Protein AF-A0A9Q0MIR7-F1 (afdb_monomer)

pLDDT: mean 93.83, std 7.97, range [43.91, 98.88]

Radius of gyration: 24.2 Å; Cα contacts (8 Å, |Δi|>4): 635; chains: 1; bounding box: 62×46×68 Å

Sequence (340 aa):
GTVIGLEFTYNNTNEFTVKTKKEVILSAGTIGTPQLLMLSGIGPGKQLKKLEIPLIKDLPVGRNLQDHVAVPLFFLLNKSTARTPLKLDIMDDIFNYAMHRTGVLGATGAGDMVAMINTTNSEYPDILLLHHVFRRDAIDIQFYLTVMGYNEMIGRVILDSNRDAHIGIVNVLLLNPKSEGKIKLRSADPNDKPKIYPNYLNHTDDIETLVRGIKYQVDYVNTETFKTSEAVLLRLPLLDCKDLEYQSDEYWKCYASYMSTSMYNPTSTAKMGPKSDKSSVVDPRLKVKGIKGLRVIDASVMPKVVSANINAAVVMIAEKGADFIKEDWKTAENEKKDEL

Mean predicted aligned error: 4.93 Å

Foldseek 3Di:
DAAFFDWDDDPNPDIDTDGDPFFDEAAVAQFLRLLVCLLQQHEQVVQCVVQVRHHPYYAPFFWQWAFKKWFKWKKFFQLVNFDDDDPVNVVVQVCCCVPPVDHPVVDPLKQPDKDFDDLDPDPGGQKIKIKGKAGQPRPCLLVVCVVQPPDPQQSVLQNVSSNRGMMMMIITIGQADPDMWGWHDPHSDSPDRIDTGRCPCVDVVSLVSSLSSVVVVVVVCVDPVNVVRVIDTDDGCPPVLPPPDPSDSSSSSSSCVNRITGPPQIAASQAEDDPPDRNHQAYPLQAGPPYHRYGYQARNHHNGGGRDRCPVVSVVSVVSNVVSSCVVVVVVVVVVVVVD

Solvent-accessible surface area (backbone atoms only — not comparable to full-atom values): 18328 Å² total; per-residue (Å²): 91,68,57,55,55,52,74,50,68,49,93,89,73,46,79,44,79,48,75,47,95,69,61,47,78,44,62,54,35,36,66,46,36,32,48,54,36,37,71,69,14,34,14,45,50,75,59,31,57,74,51,72,37,66,76,72,40,77,33,46,40,13,35,51,26,29,53,37,46,23,34,68,45,45,26,37,27,34,47,93,73,50,58,72,78,50,76,63,57,57,51,49,32,52,47,34,28,74,78,66,63,34,57,71,76,61,50,83,82,59,48,85,46,72,49,73,41,60,86,57,103,57,97,58,51,43,31,36,40,36,26,33,77,39,56,18,66,45,76,61,55,60,52,52,39,58,74,73,61,57,53,70,70,63,43,46,55,54,52,60,50,19,69,55,10,18,35,37,37,37,32,40,23,36,30,69,62,77,35,58,12,32,50,40,74,68,58,74,52,88,84,52,72,61,45,77,42,60,48,79,63,70,32,67,69,43,48,55,51,45,43,47,45,48,51,52,51,54,54,57,47,67,34,69,72,32,50,78,34,52,41,41,79,57,83,73,91,50,74,93,41,62,90,41,60,84,86,35,74,67,25,42,52,46,47,39,75,75,51,52,38,76,73,81,46,58,18,12,10,36,16,35,28,58,90,84,43,77,74,27,32,15,29,90,82,31,32,34,69,76,37,44,37,36,31,53,47,42,39,13,35,32,74,59,69,62,74,57,83,51,64,66,58,35,50,51,46,41,56,54,46,52,48,53,52,50,53,59,53,52,50,57,54,49,56,60,57,78,75,109

Structure (mmCIF, N/CA/C/O backbone):
data_AF-A0A9Q0MIR7-F1
#
_entry.id   AF-A0A9Q0MIR7-F1
#
loop_
_atom_site.group_PDB
_atom_site.id
_atom_site.type_symbol
_atom_site.label_atom_id
_atom_site.label_alt_id
_atom_site.label_comp_id
_atom_site.label_asym_id
_atom_site.label_entity_id
_atom_site.label_seq_id
_atom_site.pdbx_PDB_ins_code
_atom_site.Cartn_x
_atom_site.Cartn_y
_atom_site.Cartn_z
_atom_site.occupancy
_atom_site.B_iso_or_equiv
_atom_site.auth_seq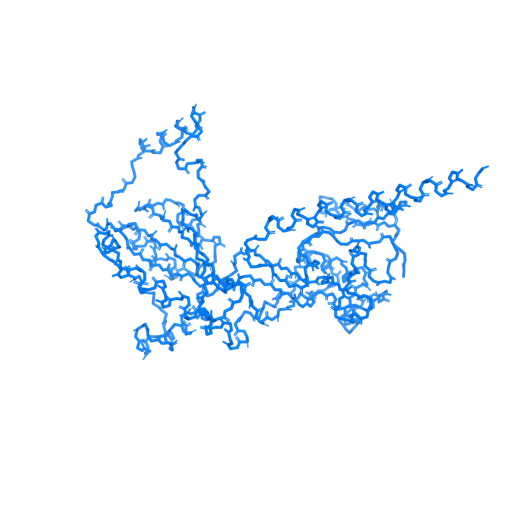_id
_atom_site.auth_comp_id
_atom_site.auth_asym_id
_atom_site.auth_atom_id
_atom_site.pdbx_PDB_model_num
ATOM 1 N N . GLY A 1 1 ? -19.544 -1.143 24.460 1.00 87.62 1 GLY A N 1
ATOM 2 C CA . GLY A 1 1 ? -18.492 -1.077 25.495 1.00 87.62 1 GLY A CA 1
ATOM 3 C C . GLY A 1 1 ? -17.973 0.343 25.628 1.00 87.62 1 GLY A C 1
ATOM 4 O O . GLY A 1 1 ? -18.309 1.176 24.788 1.00 87.62 1 GLY A O 1
ATOM 5 N N . THR A 1 2 ? -17.162 0.609 26.649 1.00 95.38 2 THR A N 1
ATOM 6 C CA . THR A 1 2 ? -16.434 1.876 26.847 1.00 95.38 2 THR A CA 1
ATOM 7 C C . THR A 1 2 ? -14.961 1.541 27.037 1.00 95.38 2 THR A C 1
ATOM 9 O O . THR A 1 2 ? -14.657 0.618 27.789 1.00 95.38 2 THR A O 1
ATOM 12 N N . VAL A 1 3 ? -14.063 2.254 26.360 1.00 96.12 3 VAL A N 1
ATOM 13 C CA . VAL A 1 3 ? -12.621 2.081 26.565 1.00 96.12 3 VAL A CA 1
ATOM 14 C C . VAL A 1 3 ? -12.193 2.751 27.865 1.00 96.12 3 VAL A C 1
ATOM 16 O O . VAL A 1 3 ? -12.570 3.887 28.136 1.00 96.12 3 VAL A O 1
ATOM 19 N N . ILE A 1 4 ? -11.403 2.030 28.661 1.00 95.81 4 ILE A N 1
ATOM 20 C CA . ILE A 1 4 ? -10.892 2.491 29.961 1.00 95.81 4 ILE A CA 1
ATOM 21 C C . ILE A 1 4 ? -9.384 2.755 29.954 1.00 95.81 4 ILE A C 1
ATOM 23 O O . ILE A 1 4 ? -8.869 3.369 30.887 1.00 95.81 4 ILE A O 1
ATOM 27 N N . GLY A 1 5 ? -8.668 2.309 28.921 1.00 95.69 5 GLY A N 1
ATOM 28 C CA . GLY A 1 5 ? -7.216 2.382 28.853 1.00 95.69 5 GLY A CA 1
ATOM 29 C C . GLY A 1 5 ? -6.629 1.519 27.742 1.00 95.69 5 GLY A C 1
ATOM 30 O O . GLY A 1 5 ? -7.361 1.042 26.875 1.00 95.69 5 GLY A O 1
ATOM 31 N N . LEU A 1 6 ? -5.314 1.333 27.798 1.00 95.50 6 LEU A N 1
ATOM 32 C CA . LEU A 1 6 ? -4.544 0.436 26.941 1.00 95.50 6 LEU A CA 1
ATOM 33 C C . LEU A 1 6 ? -3.530 -0.352 27.775 1.00 95.50 6 LEU A C 1
ATOM 35 O O . LEU A 1 6 ? -3.093 0.111 28.833 1.00 95.50 6 LEU A O 1
ATOM 39 N N . GLU A 1 7 ? -3.150 -1.515 27.265 1.00 95.44 7 GLU A N 1
ATOM 40 C CA . GLU A 1 7 ? -2.091 -2.365 27.804 1.00 95.44 7 GLU A CA 1
ATOM 41 C C . GLU A 1 7 ? -0.956 -2.449 26.783 1.00 95.44 7 GLU A C 1
ATOM 43 O O . GLU A 1 7 ? -1.209 -2.512 25.577 1.00 95.44 7 GLU A O 1
ATOM 48 N N . PHE A 1 8 ? 0.292 -2.401 27.245 1.00 94.69 8 PHE A N 1
ATOM 49 C CA . PHE A 1 8 ? 1.460 -2.544 26.379 1.00 94.69 8 PHE A CA 1
ATOM 50 C C . PHE A 1 8 ? 2.642 -3.170 27.114 1.00 94.69 8 PHE A C 1
ATOM 52 O O . PHE A 1 8 ? 2.764 -3.062 28.334 1.00 94.69 8 PHE A O 1
ATOM 59 N N . THR A 1 9 ? 3.544 -3.773 26.345 1.00 93.75 9 THR A N 1
ATOM 60 C CA . THR A 1 9 ? 4.807 -4.315 26.845 1.00 93.75 9 THR A CA 1
ATOM 61 C C . THR A 1 9 ? 5.958 -3.394 26.450 1.00 93.75 9 THR A C 1
ATOM 63 O O . THR A 1 9 ? 6.109 -3.038 25.282 1.00 93.75 9 THR A O 1
ATOM 66 N N . TYR A 1 10 ? 6.798 -3.020 27.410 1.00 92.00 10 TYR A N 1
ATOM 67 C CA . TYR A 1 10 ? 8.034 -2.271 27.189 1.00 92.00 10 TYR A CA 1
ATOM 68 C C . TYR A 1 10 ? 9.245 -3.194 27.356 1.00 92.00 10 TYR A C 1
ATOM 70 O O . TYR A 1 10 ? 9.307 -3.991 28.299 1.00 92.00 10 TYR A O 1
ATOM 78 N N . ASN A 1 11 ? 10.219 -3.088 26.447 1.00 88.81 11 ASN A N 1
ATOM 79 C CA . ASN A 1 11 ? 11.418 -3.937 26.408 1.00 88.81 11 ASN A CA 1
ATOM 80 C C . ASN A 1 11 ? 11.115 -5.448 26.461 1.00 88.81 11 ASN A C 1
ATOM 82 O O . ASN A 1 11 ? 11.864 -6.208 27.073 1.00 88.81 11 ASN A O 1
ATOM 86 N N . ASN A 1 12 ? 9.999 -5.880 25.860 1.00 83.94 12 ASN A N 1
ATOM 87 C CA . ASN A 1 12 ? 9.549 -7.280 25.794 1.00 83.94 12 ASN A CA 1
ATOM 88 C C . ASN A 1 12 ? 9.404 -7.994 27.153 1.00 83.94 12 ASN A C 1
ATOM 90 O O . ASN A 1 12 ? 9.379 -9.219 27.198 1.00 83.94 12 ASN A O 1
ATOM 94 N N . THR A 1 13 ? 9.351 -7.249 28.260 1.00 86.75 13 THR A N 1
ATOM 95 C CA . THR A 1 13 ? 9.417 -7.825 29.615 1.00 86.75 13 THR A CA 1
ATOM 96 C C . THR A 1 13 ? 8.501 -7.141 30.615 1.00 86.75 13 THR A C 1
ATOM 98 O O . THR A 1 13 ? 8.001 -7.799 31.519 1.00 86.75 13 THR A O 1
ATOM 101 N N . ASN A 1 14 ? 8.261 -5.837 30.470 1.00 91.00 14 ASN A N 1
ATOM 102 C CA . ASN A 1 14 ? 7.494 -5.073 31.446 1.00 91.00 14 ASN A CA 1
ATOM 103 C C . ASN A 1 14 ? 6.108 -4.761 30.893 1.00 91.00 14 ASN A C 1
ATOM 105 O O . ASN A 1 14 ? 5.992 -4.025 29.913 1.00 91.00 14 ASN A O 1
ATOM 109 N N . GLU A 1 15 ? 5.073 -5.306 31.520 1.00 93.69 15 GLU A N 1
ATOM 110 C CA . GLU A 1 15 ? 3.680 -5.031 31.174 1.00 93.69 15 GLU A CA 1
ATOM 111 C C . GLU A 1 15 ? 3.175 -3.786 31.907 1.00 93.69 15 GLU A C 1
ATOM 113 O O . GLU A 1 15 ? 3.374 -3.618 33.111 1.00 93.69 15 GL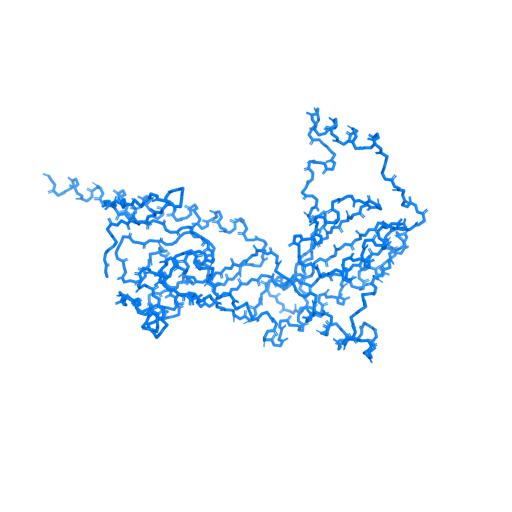U A O 1
ATOM 118 N N . PHE A 1 16 ? 2.507 -2.905 31.168 1.00 95.88 16 PHE A N 1
ATOM 119 C CA . PHE A 1 16 ? 1.947 -1.664 31.681 1.00 95.88 16 PHE A CA 1
ATOM 120 C C . PHE A 1 16 ? 0.480 -1.542 31.297 1.00 95.88 16 PHE A C 1
ATOM 122 O O . PHE A 1 16 ? 0.106 -1.775 30.149 1.00 95.88 16 PHE A O 1
ATOM 129 N N . THR A 1 17 ? -0.328 -1.053 32.236 1.00 96.12 17 THR A N 1
ATOM 130 C CA . THR A 1 17 ? -1.709 -0.633 31.983 1.00 96.12 17 THR A CA 1
ATOM 131 C C . THR A 1 17 ? -1.826 0.871 32.190 1.00 96.12 17 THR A C 1
ATOM 133 O O . THR A 1 17 ? -1.561 1.385 33.278 1.00 96.12 17 THR A O 1
ATOM 136 N N . VAL A 1 18 ? -2.277 1.591 31.164 1.00 96.12 18 VAL A N 1
ATOM 137 C CA . VAL A 1 18 ? -2.498 3.042 31.219 1.00 96.12 18 VAL A CA 1
ATOM 138 C C . VAL A 1 18 ? -3.981 3.327 31.069 1.00 96.12 18 VAL A C 1
ATOM 140 O O . VAL A 1 18 ? -4.586 2.998 30.052 1.00 96.12 18 VAL A O 1
ATOM 143 N N . LYS A 1 19 ? -4.578 3.966 32.079 1.00 96.81 19 LYS A N 1
ATOM 144 C CA . LYS A 1 19 ? -5.993 4.360 32.055 1.00 96.81 19 LYS A CA 1
ATOM 145 C C . LYS A 1 19 ? -6.190 5.675 31.303 1.00 96.81 19 LYS A C 1
ATOM 147 O O . LYS A 1 19 ? -5.368 6.582 31.413 1.00 96.81 19 LYS A O 1
ATOM 152 N N . THR A 1 20 ? -7.317 5.813 30.608 1.00 95.00 20 THR A N 1
ATOM 153 C CA . THR A 1 20 ? -7.738 7.076 29.980 1.00 95.00 20 THR A CA 1
ATOM 154 C C . THR A 1 20 ? -8.927 7.690 30.717 1.00 95.00 20 THR A C 1
ATOM 156 O O . THR A 1 20 ? -9.798 6.984 31.221 1.00 95.00 20 THR A O 1
ATOM 159 N N . LYS A 1 21 ? -8.970 9.025 30.777 1.00 92.56 21 LYS A N 1
ATOM 160 C CA . LYS A 1 21 ? -10.129 9.783 31.287 1.00 92.56 21 LYS A CA 1
ATOM 161 C C . LYS A 1 21 ? -11.098 10.207 30.181 1.00 92.56 21 LYS A C 1
ATOM 163 O O . LYS A 1 21 ? -12.230 10.570 30.486 1.00 92.56 21 LYS A O 1
ATOM 168 N N . LYS A 1 22 ? -10.633 10.239 28.929 1.00 93.75 22 LYS A N 1
ATOM 169 C CA . LYS A 1 22 ? -11.350 10.826 27.791 1.00 93.75 22 LYS A CA 1
ATOM 170 C C . LYS A 1 22 ? -11.542 9.784 26.692 1.00 93.75 22 LYS A C 1
ATOM 172 O O . LYS A 1 22 ? -12.548 9.080 26.682 1.00 93.75 22 LYS A O 1
ATOM 177 N N . GLU A 1 23 ? -10.576 9.656 25.791 1.00 96.06 23 GLU A N 1
ATOM 178 C CA . GLU A 1 23 ? -10.600 8.663 24.716 1.00 96.06 23 GLU A CA 1
ATOM 179 C C . GLU A 1 23 ? -9.215 8.047 24.485 1.00 96.06 23 GLU A C 1
ATOM 181 O O . GLU A 1 23 ? -8.208 8.549 24.991 1.00 96.06 23 GLU A O 1
ATOM 186 N N . VAL A 1 24 ? -9.185 6.937 23.750 1.00 97.94 24 VAL A N 1
ATOM 187 C CA . VAL A 1 24 ? -7.990 6.335 23.151 1.00 97.94 24 VAL A CA 1
ATOM 188 C C . VAL A 1 24 ? -8.049 6.559 21.644 1.00 97.94 24 VAL A C 1
ATOM 190 O O . VAL A 1 24 ? -9.089 6.341 21.015 1.00 97.94 24 VAL A O 1
ATOM 193 N N . ILE A 1 25 ? -6.918 6.973 21.076 1.00 98.19 25 ILE A N 1
ATOM 194 C CA . ILE A 1 25 ? -6.737 7.148 19.638 1.00 98.19 25 ILE A CA 1
ATOM 195 C C . ILE A 1 25 ? -5.848 6.020 19.127 1.00 98.19 25 ILE A C 1
ATOM 197 O O . ILE A 1 25 ? -4.730 5.842 19.606 1.00 98.19 25 ILE A O 1
ATOM 201 N N . LEU A 1 26 ? -6.356 5.257 18.167 1.00 98.12 26 LEU A N 1
ATOM 202 C CA . LEU A 1 26 ? -5.631 4.178 17.521 1.00 98.12 26 LEU A CA 1
ATOM 203 C C . LEU A 1 26 ? -5.102 4.652 16.163 1.00 98.12 26 LEU A C 1
ATOM 205 O O . LEU A 1 26 ? -5.883 4.970 15.268 1.00 98.12 26 LEU A O 1
ATOM 209 N N . SER A 1 27 ? -3.778 4.683 16.035 1.00 98.56 27 SER A N 1
ATOM 210 C CA . SER A 1 27 ? -3.054 5.121 14.832 1.00 98.56 27 SER A CA 1
ATOM 211 C C . SER A 1 27 ? -1.935 4.133 14.484 1.00 98.56 27 SER A C 1
ATOM 213 O O . SER A 1 27 ? -0.812 4.521 14.179 1.00 98.56 27 SER A O 1
ATOM 215 N N . ALA A 1 28 ? -2.219 2.832 14.589 1.00 98.19 28 ALA A N 1
ATOM 216 C CA . ALA A 1 28 ? -1.252 1.755 14.358 1.00 98.19 28 ALA A CA 1
ATOM 217 C C . ALA A 1 28 ? -1.163 1.338 12.874 1.00 98.19 28 ALA A C 1
ATOM 219 O O . ALA A 1 28 ? -0.567 0.311 12.534 1.00 98.19 28 ALA A O 1
ATOM 220 N N . GLY A 1 29 ? -1.771 2.127 11.984 1.00 98.31 29 GLY A N 1
ATOM 221 C CA . GLY A 1 29 ? -1.755 1.926 10.543 1.00 98.31 29 GLY A CA 1
ATOM 222 C C . GLY A 1 29 ? -2.637 0.764 10.093 1.00 98.31 29 GLY A C 1
ATOM 223 O O . GLY A 1 29 ? -3.171 -0.009 10.886 1.00 98.31 29 GLY A O 1
ATOM 224 N N . THR A 1 30 ? -2.755 0.600 8.778 1.00 98.50 30 THR A N 1
ATOM 225 C CA . THR A 1 30 ? -3.668 -0.365 8.144 1.00 98.50 30 THR A CA 1
ATOM 226 C C . THR A 1 30 ? -3.484 -1.815 8.593 1.00 98.50 30 THR A C 1
ATOM 228 O O . THR A 1 30 ? -4.431 -2.598 8.539 1.00 98.50 30 THR A O 1
ATOM 231 N N . ILE A 1 31 ? -2.295 -2.192 9.061 1.00 98.38 31 ILE A N 1
ATOM 232 C CA . ILE A 1 31 ? -2.012 -3.555 9.526 1.00 98.38 31 ILE A CA 1
ATOM 233 C C . ILE A 1 31 ? -2.191 -3.669 11.045 1.00 98.38 31 ILE A C 1
ATOM 235 O O . ILE A 1 31 ? -2.898 -4.567 11.505 1.00 98.38 31 ILE A O 1
ATOM 239 N N . GLY A 1 32 ? -1.591 -2.761 11.823 1.00 98.50 32 GLY A N 1
ATOM 240 C CA . GLY A 1 32 ? -1.598 -2.833 13.287 1.00 98.50 32 GLY A CA 1
ATOM 241 C C . GLY A 1 32 ? -2.957 -2.496 13.899 1.00 98.50 32 GLY A C 1
ATOM 242 O O . GLY A 1 32 ? -3.409 -3.172 14.821 1.00 98.50 32 GLY A O 1
ATOM 243 N N . THR A 1 33 ? -3.667 -1.513 13.347 1.00 98.75 33 THR A N 1
ATOM 244 C CA . THR A 1 33 ? -4.988 -1.095 13.836 1.00 98.75 33 THR A CA 1
ATOM 245 C C . THR A 1 33 ? -6.014 -2.228 13.863 1.00 98.75 33 THR A C 1
ATOM 247 O O . THR A 1 33 ? -6.582 -2.485 14.929 1.00 98.75 33 THR A O 1
ATOM 250 N N . PRO A 1 34 ? -6.272 -2.965 12.763 1.00 98.69 34 PRO A N 1
ATOM 251 C CA . PRO A 1 34 ? -7.226 -4.064 12.817 1.00 98.69 34 PRO A CA 1
ATOM 252 C C . PRO A 1 34 ? -6.756 -5.209 13.721 1.00 98.69 34 PRO A C 1
ATOM 254 O O . PRO A 1 34 ? -7.599 -5.865 14.330 1.00 98.69 34 PRO A O 1
ATOM 257 N N . GLN A 1 35 ? -5.445 -5.451 13.847 1.00 98.69 35 GLN A N 1
ATOM 258 C CA . GLN A 1 35 ? -4.916 -6.440 14.791 1.00 98.69 35 GLN A CA 1
ATOM 259 C C . GLN A 1 35 ? -5.269 -6.063 16.234 1.00 98.69 35 GLN A C 1
ATOM 261 O O . GLN A 1 35 ? -5.874 -6.871 16.937 1.00 98.69 35 GLN A O 1
ATOM 266 N N . LEU A 1 36 ? -4.965 -4.831 16.647 1.00 98.50 36 LEU A N 1
ATOM 267 C CA . LEU A 1 36 ? -5.228 -4.344 18.003 1.00 98.50 36 LEU A CA 1
ATOM 268 C C . LEU A 1 36 ? -6.726 -4.317 18.329 1.00 98.50 36 LEU A C 1
ATOM 270 O O . LEU A 1 36 ? -7.124 -4.768 19.403 1.00 98.50 36 LEU A O 1
ATOM 274 N N . LEU A 1 37 ? -7.574 -3.874 17.394 1.00 98.75 37 LEU A N 1
ATOM 275 C CA . LEU A 1 37 ? -9.031 -3.933 17.563 1.00 98.75 37 LEU A CA 1
ATOM 276 C C . LEU A 1 37 ? -9.517 -5.373 17.769 1.00 98.75 37 LEU A C 1
ATOM 278 O O . LEU A 1 37 ? -10.265 -5.636 18.712 1.00 98.75 37 LEU A O 1
ATOM 282 N N . MET A 1 38 ? -9.068 -6.311 16.927 1.00 98.75 38 MET A N 1
ATOM 283 C CA . MET A 1 38 ? -9.478 -7.713 17.022 1.00 98.75 38 MET A CA 1
ATOM 284 C C . MET A 1 38 ? -9.010 -8.364 18.329 1.00 98.75 38 MET A C 1
ATOM 286 O O . MET A 1 38 ? -9.810 -9.050 18.961 1.00 98.75 38 MET A O 1
ATOM 290 N N . LEU A 1 39 ? -7.765 -8.126 18.760 1.00 98.56 39 LEU A N 1
ATOM 291 C CA . LEU A 1 39 ? -7.245 -8.603 20.052 1.00 98.56 39 LEU A CA 1
ATOM 292 C C . LEU A 1 39 ? -8.019 -8.007 21.236 1.00 98.56 39 LEU A C 1
ATOM 294 O O . LEU A 1 39 ? -8.250 -8.686 22.228 1.00 98.56 39 LEU A O 1
ATOM 298 N N . SER A 1 40 ? -8.521 -6.779 21.084 1.00 98.38 40 SER A N 1
ATOM 299 C CA . SER A 1 40 ? -9.391 -6.110 22.061 1.00 98.38 40 SER A CA 1
ATOM 300 C C . SER A 1 40 ? -10.855 -6.582 22.011 1.00 98.38 40 SER A C 1
ATOM 302 O O . SER A 1 40 ? -11.732 -5.929 22.574 1.00 98.38 40 SER A O 1
ATOM 304 N N . GLY A 1 41 ? -11.173 -7.664 21.291 1.00 98.44 41 GLY A N 1
ATOM 305 C CA . GLY A 1 41 ? -12.540 -8.185 21.192 1.00 98.44 41 GLY A CA 1
ATOM 306 C C . GLY A 1 41 ? -13.463 -7.417 20.233 1.00 98.44 41 GLY A C 1
ATOM 307 O O . GLY A 1 41 ? -14.685 -7.605 20.268 1.00 98.44 41 GLY A O 1
ATOM 308 N N . ILE A 1 42 ? -12.917 -6.539 19.385 1.00 98.75 42 ILE A N 1
ATOM 309 C CA . ILE A 1 42 ? -13.657 -5.712 18.421 1.00 98.75 42 ILE A CA 1
ATOM 310 C C . ILE A 1 42 ? -13.305 -6.164 16.999 1.00 98.75 42 ILE A C 1
ATOM 312 O O . ILE A 1 42 ? -12.257 -5.827 16.454 1.00 98.75 42 ILE A O 1
ATOM 316 N N . GLY A 1 43 ? -14.190 -6.924 16.360 1.00 98.56 43 GLY A N 1
ATOM 317 C CA . GLY A 1 43 ? -13.926 -7.467 15.029 1.00 98.56 43 GLY A CA 1
ATOM 318 C C . GLY A 1 43 ? -14.821 -8.649 14.667 1.00 98.56 43 GLY A C 1
ATOM 319 O O . GLY A 1 43 ? -15.830 -8.862 15.336 1.00 98.56 43 GLY A O 1
ATOM 320 N N . PRO A 1 44 ? -14.479 -9.426 13.620 1.00 98.56 44 PRO A N 1
ATOM 321 C CA . PRO A 1 44 ? -15.369 -10.460 13.099 1.00 98.56 44 PRO A CA 1
ATOM 322 C C . PRO A 1 44 ? -15.630 -11.574 14.123 1.00 98.56 44 PRO A C 1
ATOM 324 O O . PRO A 1 44 ? -14.747 -12.396 14.397 1.00 98.56 44 PRO A O 1
ATOM 327 N N . GLY A 1 45 ? -16.860 -11.671 14.635 1.00 98.19 45 GLY A N 1
ATOM 328 C CA . GLY A 1 45 ? -17.190 -12.533 15.779 1.00 98.19 45 GLY A CA 1
ATOM 329 C C . GLY A 1 45 ? -16.838 -14.013 15.593 1.00 98.19 45 GLY A C 1
ATOM 330 O O . GLY A 1 45 ? -16.318 -14.653 16.506 1.00 98.19 45 GLY A O 1
ATOM 331 N N . LYS A 1 46 ? -17.020 -14.558 14.380 1.00 98.06 46 LYS A N 1
ATOM 332 C CA . LYS A 1 46 ? -16.628 -15.946 14.051 1.00 98.06 46 LYS A CA 1
ATOM 333 C C . LYS A 1 46 ? -15.124 -16.193 14.200 1.00 98.06 46 LYS A C 1
ATOM 335 O O . LYS A 1 46 ? -14.723 -17.286 14.588 1.00 98.06 46 LYS A O 1
ATOM 340 N N . GLN A 1 47 ? -14.297 -15.210 13.848 1.00 98.00 47 GLN A N 1
ATOM 341 C CA . GLN A 1 47 ? -12.844 -15.322 13.954 1.00 98.00 47 GLN A CA 1
ATOM 342 C C . GLN A 1 47 ? -12.398 -15.201 15.409 1.00 98.00 47 GLN A C 1
ATOM 344 O O . GLN A 1 47 ? -11.601 -16.023 15.847 1.00 98.00 47 GLN A O 1
ATOM 349 N N . LEU A 1 48 ? -12.936 -14.223 16.145 1.00 98.62 48 LEU A N 1
ATOM 350 C CA . LEU A 1 48 ? -12.595 -14.009 17.555 1.00 98.62 48 LEU A CA 1
ATOM 351 C C . LEU A 1 48 ? -12.966 -15.226 18.407 1.00 98.62 48 LEU A C 1
ATOM 353 O O . LEU A 1 48 ? -12.121 -15.738 19.131 1.00 98.62 48 LEU A O 1
ATOM 357 N N . LYS A 1 49 ? -14.164 -15.790 18.197 1.00 98.38 49 LYS A N 1
ATOM 358 C CA . LYS A 1 49 ? -14.598 -17.029 18.858 1.00 98.38 49 LYS A CA 1
ATOM 359 C C . LYS A 1 49 ? -13.653 -18.207 18.598 1.00 98.38 49 LYS A C 1
ATOM 361 O O . LYS A 1 49 ? -13.416 -18.997 19.500 1.00 98.38 49 LYS A O 1
ATOM 366 N N . LYS A 1 50 ? -13.118 -18.340 17.377 1.00 98.25 50 LYS A N 1
ATOM 367 C CA . LYS A 1 50 ? -12.179 -19.422 17.024 1.00 98.25 50 LYS A CA 1
ATOM 368 C C . LYS A 1 50 ? -10.835 -19.300 17.753 1.00 98.25 50 LYS A C 1
ATOM 370 O O . LYS A 1 50 ? -10.165 -20.309 17.928 1.00 98.25 50 LYS A O 1
ATOM 375 N N . LEU A 1 51 ? -10.438 -18.085 18.116 1.00 98.31 51 LEU A N 1
ATOM 376 C CA . LEU A 1 51 ? -9.195 -17.791 18.831 1.00 98.31 51 LEU A CA 1
ATOM 377 C C . LEU A 1 51 ? -9.426 -17.571 20.331 1.00 98.31 51 LEU A C 1
ATOM 379 O O . LEU A 1 51 ? -8.528 -17.084 21.003 1.00 98.31 51 LEU A O 1
ATOM 383 N N . GLU A 1 52 ? -10.629 -17.881 20.826 1.00 98.31 52 GLU A N 1
ATOM 384 C CA . GLU A 1 52 ? -11.012 -17.737 22.237 1.00 98.31 52 GLU A CA 1
ATOM 385 C C . GLU A 1 52 ? -10.898 -16.299 22.777 1.00 98.31 52 GLU A C 1
ATOM 387 O O . GLU A 1 52 ? -10.812 -16.071 23.979 1.00 98.31 52 GLU A O 1
ATOM 392 N N . ILE A 1 53 ? -10.980 -15.304 21.887 1.00 98.50 53 ILE A N 1
ATOM 393 C CA . ILE A 1 53 ? -11.002 -13.887 22.255 1.00 98.50 53 ILE A CA 1
ATOM 394 C C . ILE A 1 53 ? -12.451 -13.486 22.582 1.00 98.50 53 ILE A C 1
ATOM 396 O O . ILE A 1 53 ? -13.333 -13.656 21.726 1.00 98.50 53 ILE A O 1
ATOM 400 N N . PRO A 1 54 ? -12.733 -12.924 23.775 1.00 98.06 54 PRO A N 1
ATOM 401 C CA . PRO A 1 54 ? -14.069 -12.459 24.135 1.00 98.06 54 PRO A CA 1
ATOM 402 C C . PRO A 1 54 ? -14.604 -11.412 23.151 1.00 98.06 54 PRO A C 1
ATOM 404 O O . PRO A 1 54 ? -13.966 -10.398 22.876 1.00 98.06 54 PRO A O 1
ATOM 407 N N . LEU A 1 55 ? -15.809 -11.637 22.625 1.00 98.38 55 LEU A N 1
ATOM 408 C CA . LEU A 1 55 ? -16.444 -10.711 21.690 1.00 98.38 55 LEU A CA 1
ATOM 409 C C . LEU A 1 55 ? -17.082 -9.535 22.443 1.00 98.38 55 LEU A C 1
ATOM 411 O O . LEU A 1 55 ? -18.102 -9.700 23.107 1.00 98.38 55 LEU A O 1
ATOM 415 N N . ILE A 1 56 ? -16.533 -8.333 22.271 1.00 98.25 56 ILE A N 1
ATOM 416 C CA . ILE A 1 56 ? -17.116 -7.077 22.770 1.00 98.25 56 ILE A CA 1
ATOM 417 C C . ILE A 1 56 ? -18.046 -6.467 21.721 1.00 98.25 56 ILE A C 1
ATOM 419 O O . ILE A 1 56 ? -19.136 -5.979 22.041 1.00 98.25 56 ILE A O 1
ATOM 423 N N . LYS A 1 57 ? -17.612 -6.452 20.457 1.00 98.25 57 LYS A N 1
ATOM 424 C CA . LYS A 1 57 ? -18.398 -5.895 19.356 1.00 98.25 57 LYS A CA 1
ATOM 425 C C . LYS A 1 57 ? -18.056 -6.579 18.037 1.00 98.25 57 LYS A C 1
ATOM 427 O O . LYS A 1 57 ? -16.911 -6.546 17.598 1.00 98.25 57 LYS A O 1
ATOM 432 N N . ASP A 1 58 ? -19.077 -7.133 17.388 1.00 98.44 58 ASP A N 1
ATOM 433 C CA . ASP A 1 58 ? -18.945 -7.680 16.038 1.00 98.44 58 ASP A CA 1
ATOM 434 C C . ASP A 1 58 ? -18.916 -6.538 15.013 1.00 98.44 58 ASP A C 1
ATOM 436 O O . ASP A 1 58 ? -19.897 -5.800 14.867 1.00 98.44 58 ASP A O 1
ATOM 440 N N . LEU A 1 59 ? -17.769 -6.363 14.358 1.00 98.44 59 LEU A N 1
ATOM 441 C CA . LEU A 1 59 ? -17.520 -5.368 13.312 1.00 98.44 59 LEU A CA 1
ATOM 442 C C . LEU A 1 59 ? -16.671 -5.992 12.195 1.00 98.44 59 LEU A C 1
ATOM 444 O O . LEU A 1 59 ? -15.865 -6.885 12.464 1.00 98.44 59 LEU A O 1
ATOM 448 N N . PRO A 1 60 ? -16.763 -5.500 10.947 1.00 98.50 60 PRO A N 1
ATOM 449 C CA . PRO A 1 60 ? -16.002 -6.020 9.807 1.00 98.50 60 PRO A CA 1
ATOM 450 C C . PRO A 1 60 ? -14.520 -5.584 9.810 1.00 98.50 60 PRO A C 1
ATOM 452 O O . PRO A 1 60 ? -13.943 -5.318 8.759 1.00 98.50 60 PRO A O 1
ATOM 455 N N . VAL A 1 61 ? -13.885 -5.520 10.983 1.00 98.81 61 VAL A N 1
ATOM 456 C CA . VAL A 1 61 ? -12.473 -5.143 11.152 1.00 98.81 61 VAL A CA 1
ATOM 457 C C . VAL A 1 61 ? -11.564 -6.076 10.353 1.00 98.81 61 VAL A C 1
ATOM 459 O O . VAL A 1 61 ? -11.752 -7.296 10.343 1.00 98.81 61 VAL A O 1
ATOM 462 N N . GLY A 1 62 ? -10.577 -5.492 9.673 1.00 98.56 62 GLY A N 1
ATOM 463 C CA . GLY A 1 62 ? -9.625 -6.211 8.833 1.00 98.56 62 GLY A CA 1
ATOM 464 C C . GLY A 1 62 ? -10.175 -6.596 7.458 1.00 98.56 62 GLY A C 1
ATOM 465 O O . GLY A 1 62 ? -9.485 -7.289 6.720 1.00 98.56 62 GLY A O 1
ATOM 466 N N . ARG A 1 63 ? -11.395 -6.199 7.083 1.00 98.44 63 ARG A N 1
ATOM 467 C CA . ARG A 1 63 ? -11.917 -6.346 5.707 1.00 98.44 63 ARG A CA 1
ATOM 468 C C . ARG A 1 63 ? -11.576 -5.129 4.861 1.00 98.44 63 ARG A C 1
ATOM 470 O O . ARG A 1 63 ? -11.130 -4.138 5.414 1.00 98.44 63 ARG A O 1
ATOM 477 N N . ASN A 1 64 ? -11.808 -5.211 3.550 1.00 98.19 64 ASN A N 1
ATOM 478 C CA . ASN A 1 64 ? -11.589 -4.098 2.628 1.00 98.19 64 ASN A CA 1
ATOM 479 C C . ASN A 1 64 ? -10.133 -3.593 2.641 1.00 98.19 64 ASN A C 1
ATOM 481 O O . ASN A 1 64 ? -9.899 -2.394 2.593 1.00 98.19 64 ASN A O 1
ATOM 485 N N . LEU A 1 65 ? -9.141 -4.490 2.762 1.00 98.62 65 LEU A N 1
ATOM 486 C CA . LEU A 1 65 ? -7.743 -4.081 2.586 1.00 98.62 65 LEU A CA 1
ATOM 487 C C . LEU A 1 65 ? -7.559 -3.677 1.121 1.00 98.62 65 LEU A C 1
ATOM 489 O O . LEU A 1 65 ? -7.725 -4.516 0.241 1.00 98.62 65 LEU A O 1
ATOM 493 N N . GLN A 1 66 ? -7.211 -2.423 0.877 1.00 98.19 66 GLN A N 1
ATOM 494 C CA . GLN A 1 66 ? -6.909 -1.912 -0.460 1.00 98.19 66 GLN A CA 1
ATOM 495 C C . GLN A 1 66 ? -5.472 -1.413 -0.498 1.00 98.19 66 GLN A C 1
ATOM 497 O O . GLN A 1 66 ? -4.935 -1.014 0.534 1.00 98.19 66 GLN A O 1
ATOM 502 N N . ASP A 1 67 ? -4.850 -1.444 -1.669 1.00 97.25 67 ASP A N 1
ATOM 503 C CA . ASP A 1 67 ? -3.465 -1.022 -1.874 1.00 97.25 67 ASP A CA 1
ATOM 504 C C . ASP A 1 67 ? -3.237 -0.711 -3.355 1.00 97.25 67 ASP A C 1
ATOM 506 O O . ASP A 1 67 ? -3.934 -1.251 -4.218 1.00 97.25 67 ASP A O 1
ATOM 510 N N . HIS A 1 68 ? -2.235 0.109 -3.653 1.00 96.44 68 HIS A N 1
ATOM 511 C CA . HIS A 1 68 ? -1.782 0.310 -5.024 1.00 96.44 68 HIS A CA 1
ATOM 512 C C . HIS A 1 68 ? -0.826 -0.811 -5.414 1.00 96.44 68 HIS A C 1
ATOM 514 O O . HIS A 1 68 ? 0.314 -0.871 -4.943 1.00 96.44 68 HIS A O 1
ATOM 520 N N . VAL A 1 69 ? -1.300 -1.688 -6.295 1.00 95.81 69 VAL A N 1
ATOM 521 C CA . VAL A 1 69 ? -0.476 -2.726 -6.917 1.00 95.81 69 VAL A CA 1
ATOM 522 C C . VAL A 1 69 ? 0.317 -2.096 -8.049 1.00 95.81 69 VAL A C 1
ATOM 524 O O . VAL A 1 69 ? -0.266 -1.474 -8.937 1.00 95.81 69 VAL A O 1
ATOM 527 N N . ALA A 1 70 ? 1.633 -2.271 -8.023 1.00 95.88 70 ALA A N 1
ATOM 528 C CA . ALA A 1 70 ? 2.526 -1.876 -9.100 1.00 95.88 70 ALA A CA 1
ATOM 529 C C . ALA A 1 70 ? 2.971 -3.084 -9.914 1.00 95.88 70 ALA A C 1
ATOM 531 O O . ALA A 1 70 ? 3.223 -4.150 -9.355 1.00 95.88 70 ALA A O 1
ATOM 532 N N . VAL A 1 71 ? 3.140 -2.888 -11.220 1.00 97.62 71 VAL A N 1
ATOM 533 C CA . VAL A 1 71 ? 3.902 -3.792 -12.085 1.00 97.62 71 VAL A CA 1
ATOM 534 C C . VAL A 1 71 ? 5.149 -3.046 -12.575 1.00 97.62 71 VAL A C 1
ATOM 536 O O . VAL A 1 71 ? 5.015 -2.071 -13.317 1.00 97.62 71 VAL A O 1
ATOM 539 N N . PRO A 1 72 ? 6.355 -3.454 -12.151 1.00 96.38 72 PRO A N 1
ATOM 540 C CA . PRO A 1 72 ? 7.603 -2.822 -12.550 1.00 96.38 72 PRO A CA 1
ATOM 541 C C . PRO A 1 72 ? 7.999 -3.264 -13.962 1.00 96.38 72 PRO A C 1
ATOM 543 O O . PRO A 1 72 ? 8.039 -4.458 -14.262 1.00 96.38 72 PRO A O 1
ATOM 546 N N . LEU A 1 73 ? 8.345 -2.311 -14.820 1.00 97.12 73 LEU A N 1
ATOM 547 C CA . LEU A 1 73 ? 9.019 -2.541 -16.096 1.00 97.12 73 LEU A CA 1
ATOM 548 C C . LEU A 1 73 ? 10.461 -2.059 -15.991 1.00 97.12 73 LEU A C 1
ATOM 550 O O . LEU A 1 73 ? 10.720 -1.015 -15.398 1.00 97.12 73 LEU A O 1
ATOM 554 N N . PHE A 1 74 ? 11.383 -2.798 -16.597 1.00 96.38 74 PHE A N 1
ATOM 555 C CA . PHE A 1 74 ? 12.811 -2.493 -16.579 1.00 96.38 74 PHE A CA 1
ATOM 556 C C . PHE A 1 74 ? 13.288 -2.212 -17.991 1.00 96.38 74 PHE A C 1
ATOM 558 O O . PHE A 1 74 ? 12.922 -2.930 -18.919 1.00 96.38 74 PHE A O 1
ATOM 565 N N . PHE A 1 75 ? 14.132 -1.206 -18.162 1.00 95.94 75 PHE A N 1
ATOM 566 C CA . PHE A 1 75 ? 14.733 -0.890 -19.449 1.00 95.94 75 PHE A CA 1
ATOM 567 C C . PHE A 1 75 ? 16.178 -0.442 -19.262 1.00 95.94 75 PHE A C 1
ATOM 569 O O . PHE A 1 75 ? 16.531 0.198 -18.274 1.00 95.94 75 PHE A O 1
ATOM 576 N N . LEU A 1 76 ? 17.028 -0.824 -20.205 1.00 96.69 76 LEU A N 1
ATOM 577 C CA . LEU A 1 76 ? 18.404 -0.356 -20.287 1.00 96.69 76 LEU A CA 1
ATOM 578 C C . LEU A 1 76 ? 18.412 1.042 -20.886 1.00 96.69 76 LEU A C 1
ATOM 580 O O . LEU A 1 76 ? 17.552 1.349 -21.703 1.00 96.69 76 LEU A O 1
ATOM 584 N N . LEU A 1 77 ? 19.381 1.860 -20.492 1.00 95.69 77 LEU A N 1
ATOM 585 C CA . LEU A 1 77 ? 19.606 3.196 -21.033 1.00 95.69 77 LEU A CA 1
ATOM 586 C C . LEU A 1 77 ? 21.104 3.447 -21.209 1.00 95.69 77 LEU A C 1
ATOM 588 O O . LEU A 1 77 ? 21.918 3.009 -20.390 1.00 95.69 77 LEU A O 1
ATOM 592 N N . ASN A 1 78 ? 21.445 4.235 -22.225 1.00 96.19 78 ASN A N 1
ATOM 593 C CA . ASN A 1 78 ? 22.759 4.837 -22.434 1.00 96.19 78 ASN A CA 1
ATOM 594 C C . ASN A 1 78 ? 23.906 3.817 -22.428 1.00 96.19 78 ASN A C 1
ATOM 596 O O . ASN A 1 78 ? 24.980 4.108 -21.908 1.00 96.19 78 ASN A O 1
ATOM 600 N N . LYS A 1 79 ? 23.701 2.607 -22.961 1.00 94.69 79 LYS A N 1
ATOM 601 C CA . LYS A 1 79 ? 24.697 1.523 -22.904 1.00 94.69 79 LYS A CA 1
ATOM 602 C C . LYS A 1 79 ? 26.075 1.954 -23.430 1.00 94.69 79 LYS A C 1
ATOM 604 O O . LYS A 1 79 ? 27.093 1.581 -22.854 1.00 94.69 79 LYS A O 1
ATOM 609 N N . SER A 1 80 ? 26.121 2.752 -24.494 1.00 95.31 80 SER A N 1
ATOM 610 C CA . SER A 1 80 ? 27.362 3.240 -25.112 1.00 95.31 80 SER A CA 1
ATOM 611 C C . SER A 1 80 ? 28.063 4.350 -24.324 1.00 95.31 80 SER A C 1
ATOM 613 O O . SER A 1 80 ? 29.275 4.519 -24.456 1.00 95.31 80 SER A O 1
ATOM 615 N N . THR A 1 81 ? 27.332 5.107 -23.501 1.00 93.81 81 THR A N 1
ATOM 616 C CA . THR A 1 81 ? 27.849 6.296 -22.796 1.00 93.81 81 THR A CA 1
ATOM 617 C C . THR A 1 81 ? 27.909 6.129 -21.277 1.00 93.81 81 THR A C 1
ATOM 619 O O . THR A 1 81 ? 28.565 6.914 -20.589 1.00 93.81 81 THR A O 1
ATOM 622 N N . ALA A 1 82 ? 27.272 5.094 -20.731 1.00 92.88 82 ALA A N 1
ATOM 623 C CA . ALA A 1 82 ? 27.229 4.812 -19.309 1.00 92.88 82 ALA A CA 1
ATOM 624 C C . ALA A 1 82 ? 28.615 4.431 -18.765 1.00 92.88 82 ALA A C 1
ATOM 626 O O . ALA A 1 82 ? 29.195 3.395 -19.108 1.00 92.88 82 ALA A O 1
ATOM 627 N N . ARG A 1 83 ? 29.116 5.244 -17.831 1.00 91.88 83 ARG A N 1
ATOM 628 C CA . ARG A 1 83 ? 30.361 4.992 -17.093 1.00 91.88 83 ARG A CA 1
ATOM 629 C C . ARG A 1 83 ? 30.089 4.575 -15.652 1.00 91.88 83 ARG A C 1
ATOM 631 O O . ARG A 1 83 ? 29.122 5.034 -15.046 1.00 91.88 83 ARG A O 1
ATOM 638 N N . THR A 1 84 ? 30.981 3.760 -15.103 1.00 89.12 84 THR A N 1
ATOM 639 C CA . THR A 1 84 ? 31.024 3.448 -13.671 1.00 89.12 84 THR A CA 1
ATOM 640 C C . THR A 1 84 ? 31.318 4.730 -12.871 1.00 89.12 84 THR A C 1
ATOM 642 O O . THR A 1 84 ? 32.249 5.466 -13.231 1.00 89.12 84 THR A O 1
ATOM 645 N N . PRO A 1 85 ? 30.548 5.034 -11.809 1.00 85.00 85 PRO A N 1
ATOM 646 C CA . PRO A 1 85 ? 30.842 6.143 -10.908 1.00 85.00 85 PRO A CA 1
ATOM 647 C C . PRO A 1 85 ? 32.220 5.991 -10.253 1.00 85.00 85 PRO A C 1
ATOM 649 O O . PRO A 1 85 ? 32.590 4.921 -9.770 1.00 85.00 85 PRO A O 1
ATOM 652 N N . LEU A 1 86 ? 32.987 7.076 -10.219 1.00 87.94 86 LEU A N 1
ATOM 653 C CA . LEU A 1 86 ? 34.274 7.162 -9.540 1.00 87.94 86 LEU A CA 1
ATOM 654 C C . LEU A 1 86 ? 34.074 7.569 -8.078 1.00 87.94 86 LEU A C 1
ATOM 656 O O . LEU A 1 86 ? 33.095 8.214 -7.712 1.00 87.94 86 LEU A O 1
ATOM 660 N N . LYS A 1 87 ? 35.065 7.277 -7.230 1.00 86.38 87 LYS A N 1
ATOM 661 C CA . LYS A 1 87 ? 35.053 7.708 -5.821 1.00 86.38 87 LYS A CA 1
ATOM 662 C C . LYS A 1 87 ? 34.924 9.230 -5.671 1.00 86.38 87 LYS A C 1
ATOM 664 O O . LYS A 1 87 ? 34.288 9.687 -4.728 1.00 86.38 87 LYS A O 1
ATOM 669 N N . LEU A 1 88 ? 35.515 9.991 -6.596 1.00 88.62 88 LEU A N 1
ATOM 670 C CA . LEU A 1 88 ? 35.390 11.449 -6.623 1.00 88.62 88 LEU A CA 1
ATOM 671 C C . LEU A 1 88 ? 33.946 11.895 -6.877 1.00 88.62 88 LEU A C 1
ATOM 673 O O . LEU A 1 88 ? 33.499 12.789 -6.176 1.00 88.62 88 LEU A O 1
ATOM 677 N N . ASP A 1 89 ? 33.192 11.216 -7.754 1.00 87.44 89 ASP A N 1
ATOM 678 C CA . ASP A 1 89 ? 31.778 11.553 -7.992 1.00 87.44 89 ASP A CA 1
ATOM 679 C C . ASP A 1 89 ? 30.965 11.450 -6.681 1.00 87.44 89 ASP A C 1
ATOM 681 O O . ASP A 1 89 ? 30.171 12.327 -6.360 1.00 87.44 89 ASP A O 1
ATOM 685 N N . ILE A 1 90 ? 31.222 10.414 -5.870 1.00 86.12 90 ILE A N 1
ATOM 686 C CA . ILE A 1 90 ? 30.564 10.227 -4.564 1.00 86.12 90 ILE A CA 1
ATOM 687 C C . ILE A 1 90 ? 30.967 11.331 -3.576 1.00 86.12 90 ILE A C 1
ATOM 689 O O . ILE A 1 90 ? 30.136 11.822 -2.811 1.00 86.12 90 ILE A O 1
ATOM 693 N N . MET A 1 91 ? 32.247 11.714 -3.559 1.00 90.88 91 MET A N 1
ATOM 694 C CA . MET A 1 91 ? 32.727 12.797 -2.695 1.00 90.88 91 MET A CA 1
ATOM 695 C C . MET A 1 91 ? 32.107 14.140 -3.085 1.00 90.88 91 MET A C 1
ATOM 697 O O . MET A 1 91 ? 31.718 14.898 -2.196 1.00 90.88 91 MET A O 1
ATOM 701 N N . ASP A 1 92 ? 31.960 14.396 -4.384 1.00 91.25 92 ASP A N 1
ATOM 702 C CA . ASP A 1 92 ? 31.304 15.589 -4.911 1.00 91.25 92 ASP A CA 1
ATOM 703 C C . ASP A 1 92 ? 29.815 15.602 -4.547 1.00 91.25 92 ASP A C 1
ATOM 705 O O . ASP A 1 92 ? 29.313 16.622 -4.078 1.00 91.25 92 ASP A O 1
ATOM 709 N N . ASP A 1 93 ? 29.111 14.471 -4.664 1.00 89.69 93 ASP A N 1
ATOM 710 C CA . ASP A 1 93 ? 27.708 14.349 -4.247 1.00 89.69 93 ASP A CA 1
ATOM 711 C C . ASP A 1 93 ? 27.529 14.647 -2.744 1.00 89.69 93 ASP A C 1
ATOM 713 O O . ASP A 1 93 ? 26.623 15.393 -2.356 1.00 89.69 93 ASP A O 1
ATOM 717 N N . ILE A 1 94 ? 28.424 14.131 -1.890 1.00 93.25 94 ILE A N 1
ATOM 718 C CA . ILE A 1 94 ? 28.432 14.421 -0.445 1.00 93.25 94 ILE A CA 1
ATOM 719 C C . ILE A 1 94 ? 28.708 15.904 -0.185 1.00 93.25 94 ILE A C 1
ATOM 721 O O . ILE A 1 94 ? 28.005 16.525 0.616 1.00 93.25 94 ILE A O 1
ATOM 725 N N . PHE A 1 95 ? 29.718 16.478 -0.841 1.00 95.56 95 PHE A N 1
ATOM 726 C CA . PHE A 1 95 ? 30.086 17.882 -0.672 1.00 95.56 95 PHE A CA 1
ATOM 727 C C . PHE A 1 95 ? 28.948 18.815 -1.101 1.00 95.56 95 PHE A C 1
ATOM 729 O O . PHE A 1 95 ? 28.549 19.692 -0.331 1.00 95.56 95 PHE A O 1
ATOM 736 N N . ASN A 1 96 ? 28.373 18.585 -2.284 1.00 94.50 96 ASN A N 1
ATOM 737 C CA . ASN A 1 96 ? 27.268 19.371 -2.830 1.00 94.50 96 ASN A CA 1
ATOM 738 C C . ASN A 1 96 ? 26.039 19.326 -1.921 1.00 94.50 96 ASN A C 1
ATOM 740 O O . ASN A 1 96 ? 25.407 20.357 -1.666 1.00 94.50 96 ASN A O 1
ATOM 744 N N . TYR A 1 97 ? 25.728 18.160 -1.355 1.00 95.25 97 TYR A N 1
ATOM 745 C CA . TYR A 1 97 ? 24.626 18.054 -0.411 1.00 95.25 97 TYR A CA 1
ATOM 746 C C . TYR A 1 97 ? 24.933 18.741 0.924 1.00 95.25 97 TYR A C 1
ATOM 748 O O . TYR A 1 97 ? 24.086 19.459 1.461 1.00 95.25 97 TYR A O 1
ATOM 756 N N . ALA A 1 98 ? 26.140 18.563 1.467 1.00 97.00 98 ALA A N 1
ATOM 757 C CA . ALA A 1 98 ? 26.524 19.137 2.754 1.00 97.00 98 ALA A CA 1
ATOM 758 C C . ALA A 1 98 ? 26.602 20.670 2.716 1.00 97.00 98 ALA A C 1
ATOM 760 O O . ALA A 1 98 ? 26.097 21.324 3.629 1.00 97.00 98 ALA A O 1
ATOM 761 N N . MET A 1 99 ? 27.202 21.232 1.663 1.00 97.50 99 MET A N 1
ATOM 762 C CA . MET A 1 99 ? 27.465 22.670 1.550 1.00 97.50 99 MET A CA 1
ATOM 763 C C . MET A 1 99 ? 26.338 23.440 0.868 1.00 97.50 99 MET A C 1
ATOM 765 O O . MET A 1 99 ? 26.098 24.598 1.206 1.00 97.50 99 MET A O 1
ATOM 769 N N . HIS A 1 100 ? 25.636 22.815 -0.079 1.00 95.88 100 HIS A N 1
ATOM 770 C CA . HIS A 1 100 ? 24.680 23.516 -0.939 1.00 95.88 100 HIS A CA 1
ATOM 771 C C . HIS A 1 100 ? 23.270 22.926 -0.903 1.00 95.88 100 HIS A C 1
ATOM 773 O O . HIS A 1 100 ? 22.367 23.535 -1.466 1.00 95.88 100 HIS A O 1
ATOM 779 N N . ARG A 1 101 ? 23.055 21.775 -0.244 1.00 93.50 101 ARG A N 1
ATOM 780 C CA . ARG A 1 101 ? 21.776 21.036 -0.274 1.00 93.50 101 ARG A CA 1
ATOM 781 C C . ARG A 1 101 ? 21.328 20.693 -1.701 1.00 93.50 101 ARG A C 1
ATOM 783 O O . ARG A 1 101 ? 20.138 20.641 -1.986 1.00 93.50 101 ARG A O 1
ATOM 790 N N . THR A 1 102 ? 22.291 20.459 -2.592 1.00 91.06 102 THR A N 1
ATOM 791 C CA . THR A 1 102 ? 22.064 20.073 -3.994 1.00 91.06 102 THR A CA 1
ATOM 792 C C . THR A 1 102 ? 22.686 18.706 -4.288 1.00 91.06 102 THR A C 1
ATOM 794 O O . THR A 1 102 ? 23.348 18.124 -3.430 1.00 91.06 102 THR A O 1
ATOM 797 N N . GLY A 1 103 ? 22.473 18.185 -5.498 1.00 85.75 103 GLY A N 1
ATOM 798 C CA . GLY A 1 103 ? 23.003 16.889 -5.929 1.00 85.75 103 GLY A CA 1
ATOM 799 C C . GLY A 1 103 ? 22.073 15.715 -5.616 1.00 85.75 103 GLY A C 1
ATOM 800 O O . GLY A 1 103 ? 20.980 15.887 -5.074 1.00 85.75 103 GLY A O 1
ATOM 801 N N . VAL A 1 104 ? 22.509 14.505 -5.976 1.00 80.50 104 VAL A N 1
ATOM 802 C CA . VAL A 1 104 ? 21.663 13.293 -5.945 1.00 80.50 104 VAL A CA 1
ATOM 803 C C . VAL A 1 104 ? 21.222 12.894 -4.535 1.00 80.50 104 VAL A C 1
ATOM 805 O O . VAL A 1 104 ? 20.150 12.328 -4.372 1.00 80.50 104 VAL A O 1
ATOM 808 N N . LEU A 1 105 ? 21.997 13.245 -3.502 1.00 86.94 105 LEU A N 1
ATOM 809 C CA . LEU A 1 105 ? 21.651 12.970 -2.101 1.00 86.94 105 LEU A CA 1
ATOM 810 C C . LEU A 1 105 ? 20.532 13.875 -1.561 1.00 86.94 105 LEU A C 1
ATOM 812 O O . LEU A 1 105 ? 19.962 13.579 -0.514 1.00 86.94 105 LEU A O 1
ATOM 816 N N . GLY A 1 106 ? 20.227 14.980 -2.251 1.00 86.31 106 GLY A N 1
ATOM 817 C CA . GLY A 1 106 ? 19.056 15.812 -1.969 1.00 86.31 106 GLY A CA 1
ATOM 818 C C . GLY A 1 106 ? 17.791 15.348 -2.694 1.00 86.31 106 GLY A C 1
ATOM 819 O O . GLY A 1 106 ? 16.715 15.884 -2.433 1.00 86.31 106 GLY A O 1
ATOM 820 N N . ALA A 1 107 ? 17.908 14.378 -3.605 1.00 80.62 107 ALA A N 1
ATOM 821 C CA . ALA A 1 107 ? 16.775 13.791 -4.301 1.00 80.62 107 ALA A CA 1
ATOM 822 C C . ALA A 1 107 ? 16.165 12.647 -3.480 1.00 80.62 107 ALA A C 1
ATOM 824 O O . ALA A 1 107 ? 16.809 12.039 -2.626 1.00 80.62 107 ALA A O 1
ATOM 825 N N . THR A 1 108 ? 14.911 12.313 -3.771 1.00 73.69 108 THR A N 1
ATOM 826 C CA . THR A 1 108 ? 14.236 11.149 -3.181 1.00 73.69 108 THR A CA 1
ATOM 827 C C . THR A 1 108 ? 14.765 9.822 -3.734 1.00 73.69 108 THR A C 1
ATOM 829 O O . THR A 1 108 ? 14.436 8.774 -3.182 1.00 73.69 108 THR A O 1
ATOM 832 N N . GLY A 1 109 ? 15.527 9.848 -4.841 1.00 67.75 109 GLY A N 1
ATOM 833 C CA . GLY A 1 109 ? 15.949 8.660 -5.602 1.00 67.75 109 GLY A CA 1
ATOM 834 C C . GLY A 1 109 ? 14.770 7.860 -6.175 1.00 67.75 109 GLY A C 1
ATOM 835 O O . GLY A 1 109 ? 14.917 6.722 -6.625 1.00 67.75 109 GLY A O 1
ATOM 836 N N . ALA A 1 110 ? 13.566 8.426 -6.087 1.00 66.06 110 ALA A N 1
ATOM 837 C CA . ALA A 1 110 ? 12.318 7.760 -6.374 1.00 66.06 110 ALA A CA 1
ATOM 838 C C . ALA A 1 110 ? 11.261 8.737 -6.872 1.00 66.06 110 ALA A C 1
ATOM 840 O O . ALA A 1 110 ? 10.914 9.682 -6.160 1.00 66.06 110 ALA A O 1
ATOM 841 N N . GLY A 1 111 ? 10.724 8.470 -8.068 1.00 69.44 111 GLY A N 1
ATOM 842 C CA . GLY A 1 111 ? 9.753 9.348 -8.716 1.00 69.44 111 GLY A CA 1
ATOM 843 C C . GLY A 1 111 ? 10.393 10.558 -9.397 1.00 69.44 111 GLY A C 1
ATOM 844 O O . GLY A 1 111 ? 9.787 11.624 -9.400 1.00 69.44 111 GLY A O 1
ATOM 845 N N . ASP A 1 112 ? 11.587 10.401 -9.983 1.00 74.69 112 ASP A N 1
ATOM 846 C CA . ASP A 1 112 ? 12.273 11.473 -10.733 1.00 74.69 112 ASP A CA 1
ATOM 847 C C . ASP A 1 112 ? 11.403 12.005 -11.883 1.00 74.69 112 ASP A C 1
ATOM 849 O O . ASP A 1 112 ? 11.470 13.174 -12.261 1.00 74.69 112 ASP A O 1
ATOM 853 N N . MET A 1 113 ? 10.542 11.134 -12.413 1.00 85.38 113 MET A N 1
ATOM 854 C CA . MET A 1 113 ? 9.454 11.488 -13.310 1.00 85.38 113 MET A CA 1
ATOM 855 C C . MET A 1 113 ? 8.185 10.750 -12.888 1.00 85.38 113 MET A C 1
ATOM 857 O O . MET A 1 113 ? 8.171 9.525 -12.719 1.00 85.38 113 MET A O 1
ATOM 861 N N . VAL A 1 114 ? 7.102 11.510 -12.755 1.00 91.50 114 VAL A N 1
ATOM 862 C CA . VAL A 1 114 ? 5.781 11.006 -12.384 1.00 91.50 114 VAL A CA 1
ATOM 863 C C . VAL A 1 114 ? 4.781 11.387 -13.464 1.00 91.50 114 VAL A C 1
ATOM 865 O O . VAL A 1 114 ? 4.749 12.536 -13.899 1.00 91.50 114 VAL A O 1
ATOM 868 N N . ALA A 1 115 ? 3.948 10.436 -13.875 1.00 94.06 115 ALA A N 1
ATOM 869 C CA . ALA A 1 115 ? 2.823 10.700 -14.763 1.00 94.06 115 ALA A CA 1
ATOM 870 C C . ALA A 1 115 ? 1.565 10.002 -14.246 1.00 94.06 115 ALA A C 1
ATOM 872 O O . ALA A 1 115 ? 1.626 8.884 -13.743 1.00 94.06 115 ALA A O 1
ATOM 873 N N . MET A 1 116 ? 0.420 10.661 -14.388 1.00 95.81 116 MET A N 1
ATOM 874 C CA . MET A 1 116 ? -0.893 10.080 -14.127 1.00 95.81 116 MET A CA 1
ATOM 875 C C . MET A 1 116 ? -1.654 10.062 -15.442 1.00 95.81 116 MET A C 1
ATOM 877 O O . MET A 1 116 ? -1.727 11.090 -16.116 1.00 95.81 116 MET A O 1
ATOM 881 N N . ILE A 1 117 ? -2.182 8.902 -15.818 1.00 95.56 117 ILE A N 1
ATOM 882 C CA . ILE A 1 117 ? -2.862 8.721 -17.100 1.00 95.56 117 ILE A CA 1
ATOM 883 C C . ILE A 1 117 ? -4.218 8.051 -16.904 1.00 95.56 117 ILE A C 1
ATOM 885 O O . ILE A 1 117 ? -4.447 7.329 -15.931 1.00 95.56 117 ILE A O 1
ATOM 889 N N . ASN A 1 118 ? -5.087 8.284 -17.881 1.00 95.88 118 ASN A N 1
ATOM 890 C CA . ASN A 1 118 ? -6.332 7.560 -18.058 1.00 95.88 118 ASN A CA 1
ATOM 891 C C . ASN A 1 118 ? -6.132 6.552 -19.193 1.00 95.88 118 ASN A C 1
ATOM 893 O O . ASN A 1 118 ? -5.902 6.946 -20.336 1.00 95.88 118 ASN A O 1
ATOM 897 N N . THR A 1 119 ? -6.248 5.260 -18.904 1.00 94.50 119 THR A N 1
ATOM 898 C CA . THR A 1 119 ? -6.235 4.200 -19.929 1.00 94.50 119 THR A CA 1
ATOM 899 C C . THR A 1 119 ? -7.624 3.894 -20.485 1.00 94.50 119 THR A C 1
ATOM 901 O O . THR A 1 119 ? -7.774 3.126 -21.434 1.00 94.50 119 THR A O 1
ATOM 904 N N . THR A 1 120 ? -8.649 4.485 -19.876 1.00 91.44 120 THR A N 1
ATOM 905 C CA . THR A 1 120 ? -10.063 4.371 -20.234 1.00 91.44 120 THR A CA 1
ATOM 906 C C . THR A 1 120 ? -10.737 5.740 -20.121 1.00 91.44 120 THR A C 1
ATOM 908 O O . THR A 1 120 ? -10.122 6.710 -19.683 1.00 91.44 120 THR A O 1
ATOM 911 N N . ASN A 1 121 ? -12.014 5.844 -20.492 1.00 88.56 121 ASN A N 1
ATOM 912 C CA . ASN A 1 121 ? -12.789 7.066 -20.271 1.00 88.56 121 ASN A CA 1
ATOM 913 C C . ASN A 1 121 ? -13.225 7.178 -18.794 1.00 88.56 121 ASN A C 1
ATOM 915 O O . ASN A 1 121 ? -14.386 6.941 -18.462 1.00 88.56 121 ASN A O 1
ATOM 919 N N . SER A 1 122 ? -12.266 7.458 -17.909 1.00 86.38 122 SER A N 1
ATOM 920 C CA . SER A 1 122 ? -12.456 7.630 -16.463 1.00 86.38 122 SER A CA 1
ATOM 921 C C . SER A 1 122 ? -12.406 9.109 -16.072 1.00 86.38 122 SER A C 1
ATOM 923 O O . SER A 1 122 ? -11.701 9.899 -16.695 1.00 86.38 122 SER A O 1
ATOM 925 N N . GLU A 1 123 ? -13.129 9.486 -15.016 1.00 88.12 123 GLU A N 1
ATOM 926 C CA . GLU A 1 123 ? -13.060 10.833 -14.430 1.00 88.12 123 GLU A CA 1
ATOM 927 C C . GLU A 1 123 ? -11.703 11.089 -13.754 1.00 88.12 123 GLU A C 1
ATOM 929 O O . GLU A 1 123 ? -11.141 12.176 -13.872 1.00 88.12 123 GLU A O 1
ATOM 934 N N . TYR A 1 124 ? -11.156 10.069 -13.087 1.00 89.62 124 TYR A N 1
ATOM 935 C CA . TYR A 1 124 ? -9.863 10.126 -12.405 1.00 89.62 124 TYR A CA 1
ATOM 936 C C . TYR A 1 124 ? -8.836 9.205 -13.078 1.00 89.62 124 TYR A C 1
ATOM 938 O O . TYR A 1 124 ? -9.233 8.161 -13.611 1.00 89.62 124 TYR A O 1
ATOM 946 N N . PRO A 1 125 ? -7.531 9.523 -12.984 1.00 94.81 125 PRO A N 1
ATOM 947 C CA . PRO A 1 125 ? -6.455 8.631 -13.407 1.00 94.81 125 PRO A CA 1
ATOM 948 C C . PRO A 1 125 ? -6.587 7.228 -12.841 1.00 94.81 125 PRO A C 1
ATOM 950 O O . PRO A 1 125 ? -6.806 7.046 -11.642 1.00 94.81 125 PRO A O 1
ATOM 953 N N . ASP A 1 126 ? -6.443 6.238 -13.717 1.00 95.56 126 ASP A N 1
ATOM 954 C CA . ASP A 1 126 ? -6.470 4.817 -13.376 1.00 95.56 126 ASP A CA 1
ATOM 955 C C . ASP A 1 126 ? -5.060 4.223 -13.254 1.00 95.56 126 ASP A C 1
ATOM 957 O O . ASP A 1 126 ? -4.890 3.219 -12.555 1.00 95.56 126 ASP A O 1
ATOM 961 N N . ILE A 1 127 ? -4.053 4.897 -13.823 1.00 97.62 127 ILE A N 1
ATOM 962 C CA . ILE A 1 127 ? -2.642 4.518 -13.749 1.00 97.62 127 ILE A CA 1
ATOM 963 C C . ILE A 1 127 ? -1.769 5.683 -13.267 1.00 97.62 127 ILE A C 1
ATOM 965 O O . ILE A 1 127 ? -1.880 6.817 -13.736 1.00 97.62 127 ILE A O 1
ATOM 969 N N . LEU A 1 128 ? -0.843 5.365 -12.360 1.00 96.38 128 LEU A N 1
ATOM 970 C CA . LEU A 1 128 ? 0.274 6.215 -11.948 1.00 96.38 128 LEU A CA 1
ATOM 971 C C . LEU A 1 128 ? 1.586 5.554 -12.382 1.00 96.38 128 LEU A C 1
ATOM 973 O O . LEU A 1 128 ? 1.835 4.393 -12.077 1.00 96.38 128 LEU A O 1
ATOM 977 N N . LEU A 1 129 ? 2.432 6.299 -13.082 1.00 95.69 129 LEU A N 1
ATOM 978 C CA . LEU A 1 129 ? 3.748 5.864 -13.535 1.00 95.69 129 LEU A CA 1
ATOM 979 C C . LEU A 1 129 ? 4.808 6.520 -12.653 1.00 95.69 129 LEU A C 1
ATOM 981 O O . LEU A 1 129 ? 4.944 7.745 -12.663 1.00 95.69 129 LEU A O 1
ATOM 985 N N . LEU A 1 130 ? 5.557 5.710 -11.905 1.00 93.38 130 LEU A N 1
ATOM 986 C CA . LEU A 1 130 ? 6.691 6.172 -11.101 1.00 93.38 130 LEU A CA 1
ATOM 987 C C . LEU A 1 130 ? 7.992 5.692 -11.735 1.00 93.38 130 LEU A C 1
ATOM 989 O O . LEU A 1 130 ? 8.271 4.491 -11.749 1.00 93.38 130 LEU A O 1
ATOM 993 N N . HIS A 1 131 ? 8.771 6.637 -12.258 1.00 91.62 131 HIS A N 1
ATOM 994 C CA . HIS A 1 131 ? 10.048 6.358 -12.900 1.00 91.62 131 HIS A CA 1
ATOM 995 C C . HIS A 1 131 ? 11.203 6.493 -11.908 1.00 91.62 131 HIS A C 1
ATOM 997 O O . HIS A 1 131 ? 11.225 7.389 -11.059 1.00 91.62 131 HIS A O 1
ATOM 1003 N N . HIS A 1 132 ? 12.177 5.608 -12.068 1.00 89.88 132 HIS A N 1
ATOM 1004 C CA . HIS A 1 132 ? 13.438 5.583 -11.343 1.00 89.88 132 HIS A CA 1
ATOM 1005 C C . HIS A 1 132 ? 14.553 5.309 -12.342 1.00 89.88 132 HIS A C 1
ATOM 1007 O O . HIS A 1 132 ? 14.368 4.493 -13.250 1.00 89.88 132 HIS A O 1
ATOM 1013 N N . VAL A 1 133 ? 15.710 5.940 -12.170 1.00 90.38 133 VAL A N 1
ATOM 1014 C CA . VAL A 1 133 ? 16.891 5.629 -12.979 1.00 90.38 133 VAL A CA 1
ATOM 1015 C C . VAL A 1 133 ? 18.073 5.342 -12.069 1.00 90.38 133 VAL A C 1
ATOM 1017 O O . VAL A 1 133 ? 18.513 6.190 -11.301 1.00 90.38 133 VAL A O 1
ATOM 1020 N N . PHE A 1 134 ? 18.630 4.147 -12.215 1.00 90.94 134 PHE A N 1
ATOM 1021 C CA . PHE A 1 134 ? 19.878 3.744 -11.592 1.00 90.94 134 PHE A CA 1
ATOM 1022 C C . PHE A 1 134 ? 21.010 3.888 -12.599 1.00 90.94 134 PHE A C 1
ATOM 1024 O O . PHE A 1 134 ? 20.943 3.378 -13.723 1.00 90.94 134 PHE A O 1
ATOM 1031 N N . ARG A 1 135 ? 22.077 4.579 -12.190 1.00 90.88 135 ARG A N 1
ATOM 1032 C CA . ARG A 1 135 ? 23.310 4.641 -12.980 1.00 90.88 135 ARG A CA 1
ATOM 1033 C C . ARG A 1 135 ? 23.911 3.240 -13.107 1.00 90.88 135 ARG A C 1
ATOM 1035 O O . ARG A 1 135 ? 23.548 2.314 -12.390 1.00 90.88 135 ARG A O 1
ATOM 1042 N N . ARG A 1 136 ? 24.825 3.085 -14.055 1.00 93.44 136 ARG A N 1
ATOM 1043 C CA . ARG A 1 136 ? 25.592 1.853 -14.232 1.00 93.44 136 ARG A CA 1
ATOM 1044 C C . ARG A 1 136 ? 26.402 1.604 -12.962 1.00 93.44 136 ARG A C 1
ATOM 1046 O O . ARG A 1 136 ? 26.939 2.563 -12.411 1.00 93.44 136 ARG A O 1
ATOM 1053 N N . ASP A 1 137 ? 26.492 0.350 -12.529 1.00 91.69 137 ASP A N 1
ATOM 1054 C CA . ASP A 1 137 ? 27.187 -0.059 -11.299 1.00 91.69 137 ASP A CA 1
ATOM 1055 C C . ASP A 1 137 ? 26.722 0.709 -10.043 1.00 91.69 137 ASP A C 1
ATOM 1057 O O . ASP A 1 137 ? 27.510 0.994 -9.136 1.00 91.69 137 ASP A O 1
ATOM 1061 N N . ALA A 1 138 ? 25.444 1.091 -9.987 1.00 86.69 138 ALA A N 1
ATOM 1062 C CA . ALA A 1 138 ? 24.920 1.833 -8.851 1.00 86.69 138 ALA A CA 1
ATOM 1063 C C . ALA A 1 138 ? 24.758 0.906 -7.637 1.00 86.69 138 ALA A C 1
ATOM 1065 O O . ALA A 1 138 ? 24.161 -0.164 -7.715 1.00 86.69 138 ALA A O 1
ATOM 1066 N N . ILE A 1 139 ? 25.300 1.310 -6.488 1.00 82.62 139 ILE A N 1
ATOM 1067 C CA . ILE A 1 139 ? 25.307 0.481 -5.268 1.00 82.62 139 ILE A CA 1
ATOM 1068 C C . ILE A 1 139 ? 23.892 0.341 -4.680 1.00 82.62 139 ILE A C 1
ATOM 1070 O O . ILE A 1 139 ? 23.538 -0.681 -4.090 1.00 82.62 139 ILE A O 1
ATOM 1074 N N . ASP A 1 140 ? 23.067 1.366 -4.849 1.00 85.62 140 ASP A N 1
ATOM 1075 C CA . ASP A 1 140 ? 21.718 1.483 -4.300 1.00 85.62 140 ASP A CA 1
ATOM 1076 C C . ASP A 1 140 ? 20.662 0.651 -5.048 1.00 85.62 140 ASP A C 1
ATOM 1078 O O . ASP A 1 140 ? 19.634 0.319 -4.450 1.00 85.62 140 ASP A O 1
ATOM 1082 N N . ILE A 1 141 ? 20.918 0.199 -6.284 1.00 89.88 141 ILE A N 1
ATOM 1083 C CA . ILE A 1 141 ? 19.988 -0.701 -6.993 1.00 89.88 141 ILE A CA 1
ATOM 1084 C C . ILE A 1 141 ? 19.815 -2.030 -6.242 1.00 89.88 141 ILE A C 1
ATOM 1086 O O . ILE A 1 141 ? 18.715 -2.572 -6.171 1.00 89.88 141 ILE A O 1
ATOM 1090 N N . GLN A 1 142 ? 20.872 -2.538 -5.597 1.00 89.56 142 GLN A N 1
ATOM 1091 C CA . GLN A 1 142 ? 20.796 -3.755 -4.785 1.00 89.56 142 GLN A CA 1
ATOM 1092 C C . GLN A 1 142 ? 19.876 -3.563 -3.575 1.00 89.56 142 GLN A C 1
ATOM 1094 O O . GLN A 1 142 ? 19.140 -4.480 -3.200 1.00 89.56 142 GLN A O 1
ATOM 1099 N N . PHE A 1 143 ? 19.911 -2.378 -2.961 1.00 89.00 143 PHE A N 1
ATOM 1100 C CA . PHE A 1 143 ? 19.020 -2.036 -1.858 1.00 89.00 143 PHE A CA 1
ATOM 1101 C C . PHE A 1 143 ? 17.571 -1.951 -2.341 1.00 89.00 143 PHE A C 1
ATOM 1103 O O . PHE A 1 143 ? 16.697 -2.559 -1.724 1.00 89.00 143 PHE A O 1
ATOM 1110 N N . TYR A 1 144 ? 17.333 -1.293 -3.481 1.00 89.69 144 TYR A N 1
ATOM 1111 C CA . TYR A 1 144 ? 16.015 -1.241 -4.116 1.00 89.69 144 TYR A CA 1
ATOM 1112 C C . TYR A 1 144 ? 15.450 -2.647 -4.354 1.00 89.69 144 TYR A C 1
ATOM 1114 O O . TYR A 1 144 ? 14.330 -2.942 -3.937 1.00 89.69 144 TYR A O 1
ATOM 1122 N N . LEU A 1 145 ? 16.240 -3.545 -4.951 1.00 92.25 145 LEU A N 1
ATOM 1123 C CA . LEU A 1 145 ? 15.790 -4.904 -5.255 1.00 92.25 145 LEU A CA 1
ATOM 1124 C C . LEU A 1 145 ? 15.438 -5.705 -3.990 1.00 92.25 145 LEU A C 1
ATOM 1126 O O . LEU A 1 145 ? 14.441 -6.428 -3.970 1.00 92.25 145 LEU A O 1
ATOM 1130 N N . THR A 1 146 ? 16.225 -5.546 -2.923 1.00 90.81 146 THR A N 1
ATOM 1131 C CA . THR A 1 146 ? 15.972 -6.198 -1.630 1.00 90.81 146 THR A CA 1
ATOM 1132 C C . THR A 1 146 ? 14.707 -5.663 -0.967 1.00 90.81 146 THR A C 1
ATOM 1134 O O . THR A 1 146 ? 13.880 -6.452 -0.515 1.00 90.81 146 THR A O 1
ATOM 1137 N N . VAL A 1 147 ? 14.534 -4.336 -0.916 1.00 88.75 147 VAL A N 1
ATOM 1138 C CA . VAL A 1 147 ? 13.354 -3.709 -0.298 1.00 88.75 147 VAL A CA 1
ATOM 1139 C C . VAL A 1 147 ? 12.087 -4.144 -1.021 1.00 88.75 147 VAL A C 1
ATOM 1141 O O . VAL A 1 147 ? 11.153 -4.601 -0.371 1.00 88.75 147 VAL A O 1
ATOM 1144 N N . MET A 1 148 ? 12.092 -4.098 -2.354 1.00 90.25 148 MET A N 1
ATOM 1145 C CA . MET A 1 148 ? 10.953 -4.506 -3.181 1.00 90.25 148 MET A CA 1
ATOM 1146 C C . MET A 1 148 ? 10.707 -6.025 -3.191 1.00 90.25 148 MET A C 1
ATOM 1148 O O . MET A 1 148 ? 9.676 -6.467 -3.698 1.00 90.25 148 MET A O 1
ATOM 1152 N N . GLY A 1 149 ? 11.621 -6.822 -2.626 1.00 90.50 149 GLY A N 1
ATOM 1153 C CA . GLY A 1 149 ? 11.444 -8.259 -2.426 1.00 90.50 149 GLY A CA 1
ATOM 1154 C C . GLY A 1 149 ? 11.600 -9.109 -3.689 1.00 90.50 149 GLY A C 1
ATOM 1155 O O . GLY A 1 149 ? 10.965 -10.159 -3.788 1.00 90.50 149 GLY A O 1
ATOM 1156 N N . TYR A 1 150 ? 12.419 -8.686 -4.657 1.00 91.75 150 TYR A N 1
ATOM 1157 C CA . TYR A 1 150 ? 12.685 -9.509 -5.841 1.00 91.75 150 TYR A CA 1
ATOM 1158 C C . TYR A 1 150 ? 13.440 -10.787 -5.464 1.00 91.75 150 TYR A C 1
ATOM 1160 O O . TYR A 1 150 ? 14.332 -10.782 -4.615 1.00 91.75 150 TYR A O 1
ATOM 1168 N N . ASN A 1 151 ? 13.107 -11.892 -6.132 1.00 91.75 151 ASN A N 1
ATOM 1169 C CA . ASN A 1 151 ? 13.847 -13.138 -5.963 1.00 91.75 151 ASN A CA 1
ATOM 1170 C C . ASN A 1 151 ? 15.267 -13.036 -6.551 1.00 91.75 151 ASN A C 1
ATOM 1172 O O . ASN A 1 151 ? 15.557 -12.182 -7.393 1.00 91.75 151 ASN A O 1
ATOM 1176 N N . GLU A 1 152 ? 16.146 -13.947 -6.132 1.00 92.62 152 GLU A N 1
ATOM 1177 C CA . GLU A 1 152 ? 17.562 -13.928 -6.516 1.00 92.62 152 GLU A CA 1
ATOM 1178 C C . GLU A 1 152 ? 17.787 -14.018 -8.030 1.00 92.62 152 GLU A C 1
ATOM 1180 O O . GLU A 1 152 ? 18.684 -13.361 -8.552 1.00 92.62 152 GLU A O 1
ATOM 1185 N N . MET A 1 153 ? 16.976 -14.805 -8.747 1.00 93.25 153 MET A N 1
ATOM 1186 C CA . MET A 1 153 ? 17.114 -14.982 -10.195 1.00 93.25 153 MET A CA 1
ATOM 1187 C C . MET A 1 153 ? 16.861 -13.662 -10.933 1.00 93.25 153 MET A C 1
ATOM 1189 O O . MET A 1 153 ? 17.695 -13.223 -11.723 1.00 93.25 153 MET A O 1
ATOM 1193 N N . ILE A 1 154 ? 15.725 -13.021 -10.654 1.00 94.62 154 ILE A N 1
ATOM 1194 C CA . ILE A 1 154 ? 15.334 -11.750 -11.270 1.00 94.62 154 ILE A CA 1
ATOM 1195 C C . ILE A 1 154 ? 16.298 -10.642 -10.854 1.00 94.62 154 ILE A C 1
ATOM 1197 O O . ILE A 1 154 ? 16.782 -9.897 -11.706 1.00 94.62 154 ILE A O 1
ATOM 1201 N N . GLY A 1 155 ? 16.641 -10.581 -9.563 1.00 95.44 155 GLY A N 1
ATOM 1202 C CA . GLY A 1 155 ? 17.601 -9.614 -9.046 1.00 95.44 155 GLY A CA 1
ATOM 1203 C C . GLY A 1 155 ? 18.960 -9.724 -9.737 1.00 95.44 155 GLY A C 1
ATOM 1204 O O . GLY A 1 155 ? 19.510 -8.710 -10.158 1.00 95.44 155 GLY A O 1
ATOM 1205 N N . ARG A 1 156 ? 19.475 -10.946 -9.941 1.00 95.25 156 ARG A N 1
ATOM 1206 C CA . ARG A 1 156 ? 20.759 -11.166 -10.621 1.00 95.25 156 ARG A CA 1
ATOM 1207 C C . ARG A 1 156 ? 20.732 -10.686 -12.074 1.00 95.25 156 ARG A C 1
ATOM 1209 O O . ARG A 1 156 ? 21.664 -10.005 -12.480 1.00 95.25 156 ARG A O 1
ATOM 1216 N N . VAL A 1 157 ? 19.661 -10.955 -12.826 1.00 96.12 157 VAL A N 1
ATOM 1217 C CA . VAL A 1 157 ? 19.522 -10.461 -14.212 1.00 96.12 157 VAL A CA 1
ATOM 1218 C C . VAL A 1 157 ? 19.554 -8.934 -14.272 1.00 96.12 157 VAL A C 1
ATOM 1220 O O . VAL A 1 157 ? 20.228 -8.367 -15.133 1.00 96.12 157 VAL A O 1
ATOM 1223 N N . ILE A 1 158 ? 18.857 -8.260 -13.354 1.00 96.56 158 ILE A N 1
ATOM 1224 C CA . ILE A 1 158 ? 18.829 -6.793 -13.295 1.00 96.56 158 ILE A CA 1
ATOM 1225 C C . ILE A 1 158 ? 20.216 -6.241 -12.939 1.00 96.56 158 ILE A C 1
ATOM 1227 O O . ILE A 1 158 ? 20.689 -5.315 -13.594 1.00 96.56 158 ILE A O 1
ATOM 1231 N N . LEU A 1 159 ? 20.889 -6.833 -11.948 1.00 95.88 159 LEU A N 1
ATOM 1232 C CA . LEU A 1 159 ? 22.227 -6.421 -11.513 1.00 95.88 159 LEU A CA 1
ATOM 1233 C C . LEU A 1 159 ? 23.284 -6.636 -12.596 1.00 95.88 159 LEU A C 1
ATOM 1235 O O . LEU A 1 159 ? 24.087 -5.741 -12.846 1.00 95.88 159 LEU A O 1
ATOM 1239 N N . ASP A 1 160 ? 23.275 -7.794 -13.256 1.00 95.94 160 ASP A N 1
ATOM 1240 C CA . ASP A 1 160 ? 24.202 -8.085 -14.349 1.00 95.94 160 ASP A CA 1
ATOM 1241 C C . ASP A 1 160 ? 23.969 -7.120 -15.521 1.00 95.94 160 ASP A C 1
ATOM 1243 O O . ASP A 1 160 ? 24.926 -6.595 -16.081 1.00 95.94 160 ASP A O 1
ATOM 1247 N N . SER A 1 161 ? 22.709 -6.784 -15.819 1.00 96.25 161 SER A N 1
ATOM 1248 C CA . SER A 1 161 ? 22.375 -5.775 -16.834 1.00 96.25 161 SER A CA 1
ATOM 1249 C C . SER A 1 161 ? 22.831 -4.361 -16.436 1.00 96.25 161 SER A C 1
ATOM 1251 O O . SER A 1 161 ? 23.261 -3.582 -17.288 1.00 96.25 161 SER A O 1
ATOM 1253 N N . ASN A 1 162 ? 22.795 -4.023 -15.141 1.00 96.19 162 ASN A N 1
ATOM 1254 C CA . ASN A 1 162 ? 23.262 -2.735 -14.620 1.00 96.19 162 ASN A CA 1
ATOM 1255 C C . ASN A 1 162 ? 24.789 -2.555 -14.683 1.00 96.19 162 ASN A C 1
ATOM 1257 O O . ASN A 1 162 ? 25.267 -1.425 -14.603 1.00 96.19 162 ASN A O 1
ATOM 1261 N N . ARG A 1 163 ? 25.564 -3.634 -14.861 1.00 94.75 163 ARG A N 1
ATOM 1262 C CA . ARG A 1 163 ? 27.018 -3.545 -15.099 1.00 94.75 163 ARG A CA 1
ATOM 1263 C C . ARG A 1 163 ? 27.367 -3.029 -16.490 1.00 94.75 163 ARG A C 1
ATOM 1265 O O . ARG A 1 163 ? 28.474 -2.529 -16.694 1.00 94.75 163 ARG A O 1
ATOM 1272 N N . ASP A 1 164 ? 26.424 -3.124 -17.424 1.00 93.50 164 ASP A N 1
ATOM 1273 C CA . ASP A 1 164 ? 26.616 -2.750 -18.824 1.00 93.50 164 ASP A CA 1
ATOM 1274 C C . ASP A 1 164 ? 25.941 -1.421 -19.183 1.00 93.50 164 ASP A C 1
ATOM 1276 O O . ASP A 1 164 ? 26.366 -0.759 -20.127 1.00 93.50 164 ASP A O 1
ATOM 1280 N N . ALA A 1 165 ? 24.889 -1.023 -18.462 1.00 96.75 165 ALA A N 1
ATOM 1281 C CA . ALA A 1 165 ? 24.061 0.134 -18.799 1.0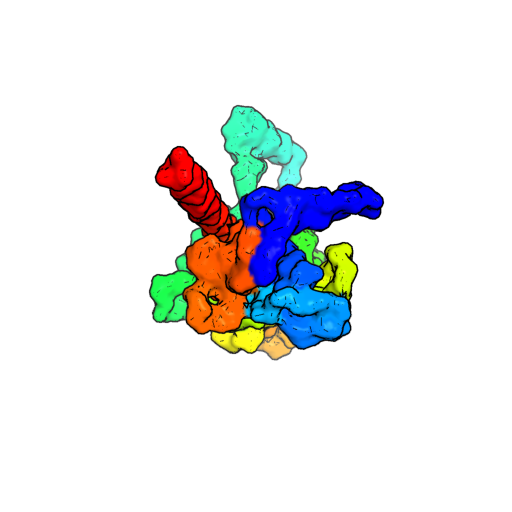0 96.75 165 ALA A CA 1
ATOM 1282 C C . ALA A 1 165 ? 23.422 0.775 -17.556 1.00 96.75 165 ALA A C 1
ATOM 1284 O O . ALA A 1 165 ? 23.399 0.201 -16.466 1.00 96.75 165 ALA A O 1
ATOM 1285 N N . HIS A 1 166 ? 22.858 1.972 -17.719 1.00 95.25 166 HIS A N 1
ATOM 1286 C CA . HIS A 1 166 ? 21.899 2.488 -16.741 1.00 95.25 166 HIS A CA 1
ATOM 1287 C C . HIS A 1 166 ? 20.626 1.627 -16.772 1.00 95.25 166 HIS A C 1
ATOM 1289 O O . HIS A 1 166 ? 20.272 1.079 -17.817 1.00 95.25 166 HIS A O 1
ATOM 1295 N N . ILE A 1 167 ? 19.940 1.509 -15.635 1.00 95.62 167 ILE A N 1
ATOM 1296 C CA . ILE A 1 167 ? 18.654 0.813 -15.527 1.00 95.62 167 ILE A CA 1
ATOM 1297 C C . ILE A 1 167 ? 17.573 1.836 -15.217 1.00 95.62 167 ILE A C 1
ATOM 1299 O O . ILE A 1 167 ? 17.573 2.451 -14.154 1.00 95.62 167 ILE A O 1
ATOM 1303 N N . GLY A 1 168 ? 16.630 1.987 -16.135 1.00 94.06 168 GLY A N 1
ATOM 1304 C CA . GLY A 1 168 ? 15.352 2.613 -15.863 1.00 94.06 168 GLY A CA 1
ATOM 1305 C C . GLY A 1 168 ? 14.358 1.595 -15.308 1.00 94.06 168 GLY A C 1
ATOM 1306 O O . GLY A 1 168 ? 14.284 0.459 -15.782 1.00 94.06 168 GLY A O 1
ATOM 1307 N N . ILE A 1 169 ? 13.581 2.006 -14.310 1.00 94.44 169 ILE A N 1
ATOM 1308 C CA . ILE A 1 169 ? 12.465 1.239 -13.756 1.00 94.44 169 ILE A CA 1
ATOM 1309 C C . ILE A 1 169 ? 11.222 2.113 -13.813 1.00 94.44 169 ILE A C 1
ATOM 1311 O O . ILE A 1 169 ? 11.243 3.240 -13.318 1.00 94.44 169 ILE A O 1
ATOM 1315 N N . VAL A 1 170 ? 10.133 1.596 -14.378 1.00 94.88 170 VAL A N 1
ATOM 1316 C CA . VAL A 1 170 ? 8.816 2.237 -14.290 1.00 94.88 170 VAL A CA 1
ATOM 1317 C C . VAL A 1 170 ? 7.876 1.337 -13.524 1.00 94.88 170 VAL A C 1
ATOM 1319 O O . VAL A 1 170 ? 7.527 0.255 -13.989 1.00 94.88 170 VAL A O 1
ATOM 1322 N N . ASN A 1 171 ? 7.435 1.796 -12.361 1.00 95.38 171 ASN A N 1
ATOM 1323 C CA . ASN A 1 171 ? 6.355 1.149 -11.638 1.00 95.38 171 ASN A CA 1
ATOM 1324 C C . ASN A 1 171 ? 5.029 1.644 -12.221 1.00 95.38 171 ASN A C 1
ATOM 1326 O O . ASN A 1 171 ? 4.695 2.823 -12.089 1.00 95.38 171 ASN A O 1
ATOM 1330 N N . VAL A 1 172 ? 4.292 0.745 -12.876 1.00 97.69 172 VAL A N 1
ATOM 1331 C CA . VAL A 1 172 ? 2.936 0.989 -13.382 1.00 97.69 172 VAL A CA 1
ATOM 1332 C C . VAL A 1 172 ? 1.952 0.655 -12.263 1.00 97.69 172 VAL A C 1
ATOM 1334 O O . VAL A 1 172 ? 1.697 -0.518 -11.997 1.00 97.69 172 VAL A O 1
ATOM 1337 N N . LEU A 1 173 ? 1.457 1.671 -11.556 1.00 96.94 173 LEU A N 1
ATOM 1338 C CA . LEU A 1 173 ? 0.589 1.531 -10.385 1.00 96.94 173 LEU A CA 1
ATOM 1339 C C . LEU A 1 173 ? -0.881 1.614 -10.786 1.00 96.94 173 LEU A C 1
ATOM 1341 O O . LEU A 1 173 ? -1.302 2.590 -11.404 1.00 96.94 173 LEU A O 1
ATOM 1345 N N . LEU A 1 174 ? -1.673 0.647 -10.330 1.00 97.25 174 LEU A N 1
ATOM 1346 C CA . LEU A 1 174 ? -3.129 0.694 -10.391 1.00 97.25 174 LEU A CA 1
ATOM 1347 C C . LEU A 1 174 ? -3.674 1.611 -9.289 1.00 97.25 174 LEU A C 1
ATOM 1349 O O . LEU A 1 174 ? -3.504 1.310 -8.107 1.00 97.25 174 LEU A O 1
ATOM 1353 N N . LEU A 1 175 ? -4.348 2.700 -9.667 1.00 96.31 175 LEU A N 1
ATOM 1354 C CA . LEU A 1 175 ? -4.841 3.720 -8.729 1.00 96.31 175 LEU A CA 1
ATOM 1355 C C . LEU A 1 175 ? -6.245 3.451 -8.173 1.00 96.31 175 LEU A C 1
ATOM 1357 O O . LEU A 1 175 ? -6.603 3.981 -7.126 1.00 96.31 175 LEU A O 1
ATOM 1361 N N . ASN A 1 176 ? -7.055 2.654 -8.873 1.00 94.50 176 ASN A N 1
ATOM 1362 C CA . ASN A 1 176 ? -8.445 2.378 -8.497 1.00 94.50 176 ASN A CA 1
ATOM 1363 C C . ASN A 1 176 ? -8.718 0.865 -8.483 1.00 94.50 176 ASN A C 1
ATOM 1365 O O . ASN A 1 176 ? -9.503 0.381 -9.303 1.00 94.50 176 ASN A O 1
ATOM 1369 N N . PRO A 1 177 ? -8.057 0.101 -7.594 1.00 95.69 177 PRO A N 1
ATOM 1370 C CA . PRO A 1 177 ? -8.220 -1.346 -7.534 1.00 95.69 177 PRO A CA 1
ATOM 1371 C C . PRO A 1 177 ? -9.655 -1.737 -7.164 1.00 95.69 177 PRO A C 1
ATOM 1373 O O . PRO A 1 177 ? -10.269 -1.160 -6.261 1.00 95.69 177 PRO A O 1
ATOM 1376 N N . LYS A 1 178 ? -10.181 -2.759 -7.841 1.00 96.25 178 LYS A N 1
ATOM 1377 C CA . LYS A 1 178 ? -11.445 -3.425 -7.497 1.00 96.25 178 LYS A CA 1
ATOM 1378 C C . LYS A 1 178 ? -11.230 -4.630 -6.589 1.00 96.25 178 LYS A C 1
ATOM 1380 O O . LYS A 1 178 ? -12.153 -5.037 -5.884 1.00 96.25 178 LYS A O 1
ATOM 1385 N N . SER A 1 179 ? -10.035 -5.215 -6.601 1.00 97.25 179 SER A N 1
ATOM 1386 C CA . SER A 1 179 ? -9.674 -6.296 -5.690 1.00 97.25 179 SER A CA 1
ATOM 1387 C C . SER A 1 179 ? -9.594 -5.802 -4.248 1.00 97.25 179 SER A C 1
ATOM 1389 O O . SER A 1 179 ? -8.934 -4.811 -3.945 1.00 97.25 179 SER A O 1
ATOM 1391 N N . GLU A 1 180 ? -10.223 -6.549 -3.342 1.00 97.31 180 GLU A N 1
ATOM 1392 C CA . GLU A 1 180 ? -10.181 -6.285 -1.906 1.00 97.31 180 GLU A CA 1
ATOM 1393 C C . GLU A 1 180 ? -9.530 -7.447 -1.149 1.00 97.31 180 GLU A C 1
ATOM 1395 O O . GLU A 1 180 ? -9.887 -8.629 -1.274 1.00 97.31 180 GLU A O 1
ATOM 1400 N N . GLY A 1 181 ? -8.588 -7.090 -0.290 1.00 98.12 181 GLY A N 1
ATOM 1401 C CA . GLY A 1 181 ? -7.909 -7.983 0.624 1.00 98.12 181 GLY A CA 1
ATOM 1402 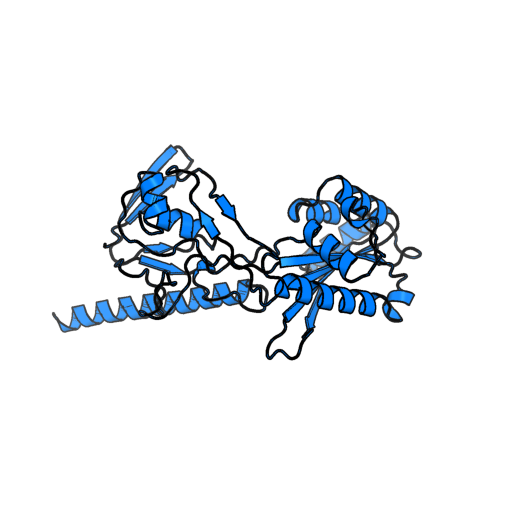C C . GLY A 1 181 ? -8.558 -8.062 2.007 1.00 98.12 181 GLY A C 1
ATOM 1403 O O . GLY A 1 181 ? -9.624 -7.507 2.300 1.00 98.12 181 GLY A O 1
ATOM 1404 N N . LYS A 1 182 ? -7.860 -8.744 2.916 1.00 98.62 182 LYS A N 1
ATOM 1405 C CA . LYS A 1 182 ? -8.201 -8.802 4.341 1.00 98.62 182 LYS A CA 1
ATOM 1406 C C . LYS A 1 182 ? -6.992 -9.078 5.235 1.00 98.62 182 LYS A C 1
ATOM 1408 O O . LYS A 1 182 ? -6.088 -9.826 4.868 1.00 98.62 182 LYS A O 1
ATOM 1413 N N . ILE A 1 183 ? -7.056 -8.562 6.455 1.00 98.62 183 ILE A N 1
ATOM 1414 C CA . ILE A 1 183 ? -6.177 -8.873 7.583 1.00 98.62 183 ILE A CA 1
ATOM 1415 C C . ILE A 1 183 ? -6.921 -9.801 8.543 1.00 98.62 183 ILE A C 1
ATOM 1417 O O . ILE A 1 183 ? -8.099 -9.600 8.841 1.00 98.62 183 ILE A O 1
ATOM 1421 N N . LYS A 1 184 ? -6.236 -10.831 9.041 1.00 98.50 184 LYS A N 1
ATOM 1422 C CA . LYS A 1 184 ? -6.744 -11.722 10.089 1.00 98.50 184 LYS A CA 1
ATOM 1423 C C . LYS A 1 184 ? -5.709 -11.902 11.187 1.00 98.50 184 LYS A C 1
ATOM 1425 O O . LYS A 1 184 ? -4.513 -11.929 10.920 1.00 98.50 184 LYS A O 1
ATOM 1430 N N . LEU A 1 185 ? -6.179 -12.132 12.403 1.00 98.62 185 LEU A N 1
ATOM 1431 C CA . LEU A 1 185 ? -5.336 -12.621 13.482 1.00 98.62 185 LEU A CA 1
ATOM 1432 C C . LEU A 1 185 ? -4.817 -14.023 13.159 1.00 98.62 185 LEU A C 1
ATOM 1434 O O . LEU A 1 185 ? -5.507 -14.846 12.540 1.00 98.62 185 LEU A O 1
ATOM 1438 N N . ARG A 1 186 ? -3.581 -14.276 13.580 1.00 97.94 186 ARG A N 1
ATOM 1439 C CA . ARG A 1 186 ? -2.973 -15.604 13.547 1.00 97.94 186 ARG A CA 1
ATOM 1440 C C . ARG A 1 186 ? -3.332 -16.393 14.800 1.00 97.94 186 ARG A C 1
ATOM 1442 O O . ARG A 1 186 ? -3.759 -17.537 14.660 1.00 97.94 186 ARG A O 1
ATOM 1449 N N . SER A 1 187 ? -3.214 -15.750 15.955 1.00 98.19 187 SER A N 1
ATOM 1450 C CA . SER A 1 187 ? -3.526 -16.256 17.289 1.00 98.19 187 SER A CA 1
ATOM 1451 C C . SER A 1 187 ? -4.055 -15.104 18.165 1.00 98.19 187 SER A C 1
ATOM 1453 O O . SER A 1 187 ? -4.317 -14.011 17.651 1.00 98.19 187 SER A O 1
ATOM 1455 N N . ALA A 1 188 ? -4.239 -15.361 19.461 1.00 97.62 188 ALA A N 1
ATOM 1456 C CA . ALA A 1 188 ? -4.508 -14.334 20.467 1.00 97.62 188 ALA A CA 1
ATOM 1457 C C . ALA A 1 188 ? -3.226 -13.690 21.041 1.00 97.62 188 ALA A C 1
ATOM 1459 O O . ALA A 1 188 ? -3.332 -12.770 21.844 1.00 97.62 188 ALA A O 1
ATOM 1460 N N . ASP A 1 189 ? -2.033 -14.145 20.635 1.00 96.31 189 ASP A N 1
ATOM 1461 C CA . ASP A 1 189 ? -0.763 -13.542 21.047 1.00 96.31 189 ASP A CA 1
ATOM 1462 C C . ASP A 1 189 ? -0.547 -12.217 20.288 1.00 96.31 189 ASP A C 1
ATOM 1464 O O . ASP A 1 189 ? -0.550 -12.211 19.050 1.00 96.31 189 ASP A O 1
ATOM 1468 N N . PRO A 1 190 ? -0.358 -11.079 20.982 1.00 94.12 190 PRO A N 1
ATOM 1469 C CA . PRO A 1 190 ? -0.095 -9.798 20.331 1.00 94.12 190 PRO A CA 1
ATOM 1470 C C . PRO A 1 190 ? 1.214 -9.763 19.524 1.00 94.12 190 PRO A C 1
ATOM 1472 O O . PRO A 1 190 ? 1.318 -8.959 18.595 1.00 94.12 190 PRO A O 1
ATOM 1475 N N . ASN A 1 191 ? 2.188 -10.629 19.824 1.00 93.50 191 ASN A N 1
ATOM 1476 C CA . ASN A 1 191 ? 3.475 -10.701 19.121 1.00 93.50 191 ASN A CA 1
ATOM 1477 C C . ASN A 1 191 ? 3.392 -11.470 17.797 1.00 93.50 191 ASN A C 1
ATOM 1479 O O . ASN A 1 191 ? 4.265 -11.338 16.932 1.00 93.50 191 ASN A O 1
ATOM 1483 N N . ASP A 1 192 ? 2.333 -12.257 17.608 1.00 97.12 192 ASP A N 1
ATOM 1484 C CA . ASP A 1 192 ? 2.144 -13.008 16.380 1.00 97.12 192 ASP A CA 1
ATOM 1485 C C . ASP A 1 192 ? 1.753 -12.082 15.228 1.00 97.12 192 ASP A C 1
ATOM 1487 O O . ASP A 1 192 ? 0.695 -11.445 15.215 1.00 97.12 192 ASP A O 1
ATOM 1491 N N . LYS A 1 193 ? 2.585 -12.070 14.180 1.00 97.44 193 LYS A N 1
ATOM 1492 C CA . LYS A 1 193 ? 2.307 -11.294 12.966 1.00 97.44 193 LYS A CA 1
ATOM 1493 C C . LYS A 1 193 ? 0.975 -11.735 12.340 1.00 97.44 193 LYS A C 1
ATOM 1495 O O . LYS A 1 193 ? 0.778 -12.943 12.104 1.00 97.44 193 LYS A O 1
ATOM 1500 N N . PRO A 1 194 ? 0.080 -10.791 11.995 1.00 97.94 194 PRO A N 1
ATOM 1501 C CA . PRO A 1 194 ? -1.218 -11.124 11.433 1.00 97.94 194 PRO A CA 1
ATOM 1502 C C . PRO A 1 194 ? -1.069 -11.814 10.072 1.00 97.94 194 PRO A C 1
ATOM 1504 O O . PRO A 1 194 ? -0.040 -11.747 9.397 1.00 97.94 194 PRO A O 1
ATOM 1507 N N . LYS A 1 195 ? -2.120 -12.515 9.652 1.00 98.50 195 LYS A N 1
ATOM 1508 C CA . LYS A 1 195 ? -2.229 -13.075 8.305 1.00 98.50 195 LYS A CA 1
ATOM 1509 C C . LYS A 1 195 ? -2.751 -11.990 7.369 1.00 98.50 195 LYS A C 1
ATOM 1511 O O . LYS A 1 195 ? -3.863 -11.494 7.564 1.00 98.50 195 LYS A O 1
ATOM 1516 N N . ILE A 1 196 ? -1.959 -11.656 6.358 1.00 98.25 196 ILE A N 1
ATOM 1517 C CA . ILE A 1 196 ? -2.274 -10.646 5.347 1.00 98.25 196 ILE A CA 1
ATOM 1518 C C . ILE A 1 196 ? -2.664 -11.371 4.063 1.00 98.25 196 ILE A C 1
ATOM 1520 O O . ILE A 1 196 ? -1.920 -12.219 3.579 1.00 98.25 196 ILE A O 1
ATOM 1524 N N . TYR A 1 197 ? -3.840 -11.052 3.532 1.00 98.00 197 TYR A N 1
ATOM 1525 C CA . TYR A 1 197 ? -4.336 -11.575 2.262 1.00 98.00 197 TYR A CA 1
ATOM 1526 C C . TYR A 1 197 ? -4.645 -10.388 1.351 1.00 98.00 197 TYR A C 1
ATOM 1528 O O . TYR A 1 197 ? -5.765 -9.879 1.418 1.00 98.00 197 TYR A O 1
ATOM 1536 N N . PRO A 1 198 ? -3.679 -9.907 0.553 1.00 95.94 198 PRO A N 1
ATOM 1537 C CA . PRO A 1 198 ? -3.889 -8.728 -0.282 1.00 95.94 198 PRO A CA 1
ATOM 1538 C C . PRO A 1 198 ? -4.880 -8.977 -1.424 1.00 95.94 198 PRO A C 1
ATOM 1540 O O . PRO A 1 198 ? -5.640 -8.084 -1.769 1.00 95.94 198 PRO A O 1
ATOM 1543 N N . ASN A 1 199 ? -4.915 -10.208 -1.954 1.00 96.19 199 ASN A N 1
ATOM 1544 C CA . ASN A 1 199 ? -5.740 -10.613 -3.101 1.00 96.19 199 ASN A CA 1
ATOM 1545 C C . ASN A 1 199 ? -5.527 -9.726 -4.339 1.00 96.19 199 ASN A C 1
ATOM 1547 O O . ASN A 1 199 ? -6.480 -9.440 -5.061 1.00 96.19 199 ASN A O 1
ATOM 1551 N N . TYR A 1 200 ? -4.293 -9.270 -4.568 1.00 96.31 200 TYR A N 1
ATOM 1552 C CA . TYR A 1 200 ? -3.955 -8.479 -5.748 1.00 96.31 200 TYR A CA 1
ATOM 1553 C C . TYR A 1 200 ? -4.393 -9.193 -7.028 1.00 96.31 200 TYR A C 1
ATOM 1555 O O . TYR A 1 200 ? -4.229 -10.407 -7.146 1.00 96.31 200 TYR A O 1
ATOM 1563 N N . LEU A 1 201 ? -4.943 -8.420 -7.969 1.00 95.94 201 LEU A N 1
ATOM 1564 C CA . LEU A 1 201 ? -5.377 -8.879 -9.295 1.00 95.94 201 LEU A CA 1
ATOM 1565 C C . LEU A 1 201 ? -6.477 -9.954 -9.290 1.00 95.94 201 LEU A C 1
ATOM 1567 O O . LEU A 1 201 ? -6.707 -10.611 -10.301 1.00 95.94 201 LEU A O 1
ATOM 1571 N N . ASN A 1 202 ? -7.181 -10.142 -8.171 1.00 96.12 202 ASN A N 1
ATOM 1572 C CA . ASN A 1 202 ? -8.277 -11.105 -8.088 1.00 96.12 202 ASN A CA 1
ATOM 1573 C C . ASN A 1 202 ? -9.492 -10.692 -8.943 1.00 96.12 202 ASN A C 1
ATOM 1575 O O . ASN A 1 202 ? -10.274 -11.548 -9.350 1.00 96.12 202 ASN A O 1
ATOM 1579 N N . HIS A 1 203 ? -9.671 -9.394 -9.200 1.00 97.19 203 HIS A N 1
ATOM 1580 C CA . HIS A 1 203 ? -10.663 -8.873 -10.137 1.00 97.19 203 HIS A CA 1
ATOM 1581 C C . HIS A 1 203 ? -10.034 -8.654 -11.520 1.00 97.19 203 HIS A C 1
ATOM 1583 O O . HIS A 1 203 ? -9.005 -7.992 -11.636 1.00 97.19 203 HIS A O 1
ATOM 1589 N N . THR A 1 204 ? -10.678 -9.148 -12.580 1.00 96.12 204 THR A N 1
ATOM 1590 C CA . THR A 1 204 ? -10.141 -9.107 -13.953 1.00 96.12 204 THR A CA 1
ATOM 1591 C C . THR A 1 204 ? -9.851 -7.685 -14.448 1.00 96.12 204 THR A C 1
ATOM 1593 O O . THR A 1 204 ? -8.796 -7.438 -15.021 1.00 96.12 204 THR A O 1
ATOM 1596 N N . ASP A 1 205 ? -10.719 -6.719 -14.153 1.00 95.94 205 ASP A N 1
ATOM 1597 C CA . ASP A 1 205 ? -10.496 -5.320 -14.549 1.00 95.94 205 ASP A CA 1
ATOM 1598 C C . ASP A 1 205 ? -9.174 -4.727 -14.028 1.00 95.94 205 ASP A C 1
ATOM 1600 O O . ASP A 1 205 ? -8.606 -3.848 -14.677 1.00 95.94 205 ASP A O 1
ATOM 1604 N N . ASP A 1 206 ? -8.663 -5.197 -12.884 1.00 97.25 206 ASP A N 1
ATOM 1605 C CA . ASP A 1 206 ? -7.408 -4.695 -12.314 1.00 97.25 206 ASP A CA 1
ATOM 1606 C C . ASP A 1 206 ? -6.226 -5.062 -13.215 1.00 97.25 206 ASP A C 1
ATOM 1608 O O . ASP A 1 206 ? -5.411 -4.205 -13.567 1.00 97.25 206 ASP A O 1
ATOM 1612 N N . ILE A 1 207 ? -6.158 -6.330 -13.640 1.00 97.69 207 ILE A N 1
ATOM 1613 C CA . ILE A 1 207 ? -5.087 -6.798 -14.521 1.00 97.69 207 ILE A CA 1
ATOM 1614 C C . ILE A 1 207 ? -5.225 -6.206 -15.925 1.00 97.69 207 ILE A C 1
ATOM 1616 O O . ILE A 1 207 ? -4.225 -5.826 -16.527 1.00 97.69 207 ILE A O 1
ATOM 1620 N N . GLU A 1 208 ? -6.446 -6.040 -16.433 1.00 97.56 208 GLU A N 1
ATOM 1621 C CA . GLU A 1 208 ? -6.672 -5.396 -17.731 1.00 97.56 208 GLU A CA 1
ATOM 1622 C C . GLU A 1 208 ? -6.234 -3.926 -17.732 1.00 97.56 208 GLU A C 1
ATOM 1624 O O . GLU A 1 208 ? -5.643 -3.455 -18.705 1.00 97.56 208 GLU A O 1
ATOM 1629 N N . THR A 1 209 ? -6.484 -3.204 -16.638 1.00 97.69 209 THR A N 1
ATOM 1630 C CA . THR A 1 209 ? -6.051 -1.808 -16.477 1.00 97.69 209 THR A CA 1
ATOM 1631 C C . THR A 1 209 ? -4.532 -1.701 -16.435 1.00 97.69 209 THR A C 1
ATOM 1633 O O . THR A 1 209 ? -3.955 -0.881 -17.150 1.00 97.69 209 THR A O 1
ATOM 1636 N N . LEU A 1 210 ? -3.868 -2.583 -15.682 1.00 98.19 210 LEU A N 1
ATOM 1637 C CA . LEU A 1 210 ? -2.407 -2.649 -15.652 1.00 98.19 210 LEU A CA 1
ATOM 1638 C C . LEU A 1 210 ? -1.814 -2.964 -17.027 1.00 98.19 210 LEU A C 1
ATOM 1640 O O . LEU A 1 210 ? -0.860 -2.305 -17.426 1.00 98.19 210 LEU A O 1
ATOM 1644 N N . VAL A 1 211 ? -2.387 -3.908 -17.781 1.00 98.38 211 VAL A N 1
ATOM 1645 C CA . VAL A 1 211 ? -1.914 -4.240 -19.137 1.00 98.38 211 VAL A CA 1
ATOM 1646 C C . VAL A 1 211 ? -2.015 -3.034 -20.071 1.00 98.38 211 VAL A C 1
ATOM 1648 O O . VAL A 1 211 ? -1.071 -2.767 -20.813 1.00 98.38 211 VAL A O 1
ATOM 1651 N N . ARG A 1 212 ? -3.099 -2.246 -20.009 1.00 98.12 212 ARG A N 1
ATOM 1652 C CA . ARG A 1 212 ? -3.192 -0.997 -20.787 1.00 98.12 212 ARG A CA 1
ATOM 1653 C C . ARG A 1 212 ? -2.106 0.008 -20.393 1.00 98.12 212 ARG A C 1
ATOM 1655 O O . ARG A 1 212 ? -1.476 0.587 -21.275 1.00 98.12 212 ARG A O 1
ATOM 1662 N N . GLY A 1 213 ? -1.850 0.176 -19.094 1.00 98.00 213 GLY A N 1
ATOM 1663 C CA . GLY A 1 213 ? -0.776 1.041 -18.591 1.00 98.00 213 GLY A CA 1
ATOM 1664 C C . GLY A 1 213 ? 0.622 0.572 -19.013 1.00 98.00 213 GLY A C 1
ATOM 1665 O O . GLY A 1 213 ? 1.455 1.384 -19.408 1.00 98.00 213 GLY A O 1
ATOM 1666 N N . ILE A 1 214 ? 0.863 -0.741 -19.001 1.00 98.44 214 ILE A N 1
ATOM 1667 C CA . ILE A 1 214 ? 2.112 -1.356 -19.466 1.00 98.44 214 ILE A CA 1
ATOM 1668 C C . ILE A 1 214 ? 2.319 -1.085 -20.955 1.00 98.44 214 ILE A C 1
ATOM 1670 O O . ILE A 1 214 ? 3.393 -0.632 -21.335 1.00 98.44 214 ILE A O 1
ATOM 1674 N N . LYS A 1 215 ? 1.300 -1.304 -21.794 1.00 98.00 215 LYS A N 1
ATOM 1675 C CA . LYS A 1 215 ? 1.393 -1.052 -23.242 1.00 98.00 215 LYS A CA 1
ATOM 1676 C C . LYS A 1 215 ? 1.680 0.416 -23.541 1.00 98.00 215 LYS A C 1
ATOM 1678 O O . LYS A 1 215 ? 2.585 0.697 -24.316 1.00 98.00 215 LYS A O 1
ATOM 1683 N N . TYR A 1 216 ? 1.009 1.335 -22.842 1.00 97.25 216 TYR A N 1
ATOM 1684 C CA . TYR A 1 216 ? 1.325 2.763 -22.928 1.00 97.25 216 TYR A CA 1
ATOM 1685 C C . TYR A 1 216 ? 2.800 3.043 -22.601 1.00 97.25 216 TYR A C 1
ATOM 1687 O O . TYR A 1 216 ? 3.474 3.761 -23.336 1.00 97.25 216 TYR A O 1
ATOM 1695 N N . GLN A 1 217 ? 3.328 2.457 -21.520 1.00 96.00 217 GLN A N 1
ATOM 1696 C CA . GLN A 1 217 ? 4.725 2.654 -21.135 1.00 96.00 217 GLN A CA 1
ATOM 1697 C C . GLN A 1 217 ? 5.707 2.039 -22.144 1.00 96.00 217 GLN A C 1
ATOM 1699 O O . GLN A 1 217 ? 6.754 2.624 -22.413 1.00 96.00 217 GLN A O 1
ATOM 1704 N N . VAL A 1 218 ? 5.382 0.877 -22.712 1.00 96.31 218 VAL A N 1
ATOM 1705 C CA . VAL A 1 218 ? 6.182 0.238 -23.767 1.00 96.31 218 VAL A CA 1
ATOM 1706 C C . VAL A 1 218 ? 6.229 1.124 -25.015 1.00 96.31 218 VAL A C 1
ATOM 1708 O O . VAL A 1 218 ? 7.313 1.364 -25.546 1.00 96.31 218 VAL A O 1
ATOM 1711 N N . ASP A 1 219 ? 5.093 1.681 -25.436 1.00 95.69 219 ASP A N 1
ATOM 1712 C CA . ASP A 1 219 ? 5.028 2.628 -26.554 1.00 95.69 219 ASP A CA 1
ATOM 1713 C C . ASP A 1 219 ? 5.822 3.909 -26.256 1.00 95.69 219 ASP A C 1
ATOM 1715 O O . ASP A 1 219 ? 6.550 4.410 -27.117 1.00 95.69 219 ASP A O 1
ATOM 1719 N N . TYR A 1 220 ? 5.759 4.406 -25.017 1.00 93.62 220 TYR A N 1
ATOM 1720 C CA . TYR A 1 220 ? 6.510 5.584 -24.581 1.00 93.62 220 TYR A CA 1
ATOM 1721 C C . TYR A 1 220 ? 8.031 5.369 -24.642 1.00 93.62 220 TYR A C 1
ATOM 1723 O O . TYR A 1 220 ? 8.759 6.230 -25.145 1.00 93.62 220 TYR A O 1
ATOM 1731 N N . VAL A 1 221 ? 8.518 4.195 -24.226 1.00 92.50 221 VAL A N 1
ATOM 1732 C CA . VAL A 1 221 ? 9.941 3.815 -24.334 1.00 92.50 221 VAL A CA 1
ATOM 1733 C C . VAL A 1 221 ? 10.386 3.650 -25.799 1.00 92.50 221 VAL A C 1
ATOM 1735 O O . VAL A 1 221 ? 11.570 3.772 -26.096 1.00 92.50 221 VAL A O 1
ATOM 1738 N N . ASN A 1 222 ? 9.463 3.459 -26.747 1.00 93.25 222 ASN A N 1
ATOM 1739 C CA . ASN A 1 222 ? 9.766 3.372 -28.183 1.00 93.25 222 ASN A CA 1
ATOM 1740 C C . ASN A 1 222 ? 9.809 4.733 -28.911 1.00 93.25 222 ASN A C 1
ATOM 1742 O O . ASN A 1 222 ? 10.016 4.778 -30.133 1.00 93.25 222 ASN A O 1
ATOM 1746 N N . THR A 1 223 ? 9.620 5.846 -28.199 1.00 95.88 223 THR A N 1
ATOM 1747 C CA . THR A 1 223 ? 9.718 7.200 -28.770 1.00 95.88 223 THR A CA 1
ATOM 1748 C C . THR A 1 223 ? 11.154 7.568 -29.160 1.00 95.88 223 THR A C 1
ATOM 1750 O O . THR A 1 223 ? 12.124 6.965 -28.699 1.00 95.88 223 THR A O 1
ATOM 1753 N N . GLU A 1 224 ? 11.303 8.583 -30.017 1.00 96.31 224 GLU A N 1
ATOM 1754 C CA . GLU A 1 224 ? 12.610 8.998 -30.549 1.00 96.31 224 GLU A CA 1
ATOM 1755 C C . GLU A 1 224 ? 13.606 9.375 -29.443 1.00 96.31 224 GLU A C 1
ATOM 1757 O O . GLU A 1 224 ? 14.746 8.923 -29.455 1.00 96.31 224 GLU A O 1
ATOM 1762 N N . THR A 1 225 ? 13.170 10.116 -28.423 1.00 93.50 225 THR A N 1
ATOM 1763 C CA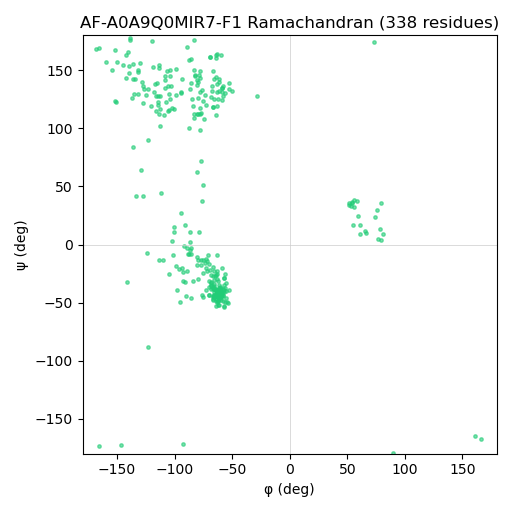 . THR A 1 225 ? 14.034 10.507 -27.299 1.00 93.50 225 THR A CA 1
ATOM 1764 C C . THR A 1 225 ? 14.603 9.292 -26.564 1.00 93.50 225 THR A C 1
ATOM 1766 O O . THR A 1 225 ? 15.803 9.233 -26.292 1.00 93.50 225 THR A O 1
ATOM 1769 N N . PHE A 1 226 ? 13.780 8.281 -26.285 1.00 94.31 226 PHE A N 1
ATOM 1770 C CA . PHE A 1 226 ? 14.264 7.061 -25.642 1.00 94.31 226 PHE A CA 1
ATOM 1771 C C . PHE A 1 226 ? 15.182 6.251 -26.561 1.00 94.31 226 PHE A C 1
ATOM 1773 O O . PHE A 1 226 ? 16.202 5.745 -26.096 1.00 94.31 226 PHE A O 1
ATOM 1780 N N . LYS A 1 227 ? 14.920 6.216 -27.873 1.00 93.38 227 LYS A N 1
ATOM 1781 C CA . LYS A 1 227 ? 15.839 5.609 -28.850 1.00 93.38 227 LYS A CA 1
ATOM 1782 C C . LYS A 1 227 ? 17.202 6.297 -28.877 1.00 93.38 227 LYS A C 1
ATOM 1784 O O . LYS A 1 227 ? 18.214 5.602 -28.888 1.00 93.38 227 LYS A O 1
ATOM 1789 N N . THR A 1 228 ? 17.251 7.632 -28.811 1.00 95.12 228 THR A N 1
ATOM 1790 C CA . THR A 1 228 ? 18.531 8.364 -28.706 1.00 95.12 228 THR A CA 1
ATOM 1791 C C . THR A 1 228 ? 19.287 8.052 -27.413 1.00 95.12 228 THR A C 1
ATOM 1793 O O . THR A 1 228 ? 20.510 8.131 -27.391 1.00 95.12 228 THR A O 1
ATOM 1796 N N . SER A 1 229 ? 18.572 7.635 -26.364 1.00 95.19 229 SER A N 1
ATOM 1797 C CA . SER A 1 229 ? 19.142 7.150 -25.100 1.00 95.19 229 SER A CA 1
ATOM 1798 C C . SER A 1 229 ? 19.368 5.631 -25.093 1.00 95.19 229 SER A C 1
ATOM 1800 O O . SER A 1 229 ? 19.489 5.033 -24.027 1.00 95.19 229 SER A O 1
ATOM 1802 N N . GLU A 1 230 ? 19.378 4.980 -26.262 1.00 96.44 230 GLU A N 1
ATOM 1803 C CA . GLU A 1 230 ? 19.565 3.530 -26.423 1.00 96.44 230 GLU A CA 1
ATOM 1804 C C . GLU A 1 230 ? 18.615 2.695 -25.550 1.00 96.44 230 GLU A C 1
ATOM 1806 O O . GLU A 1 230 ? 19.001 1.655 -25.007 1.00 96.44 230 GLU A O 1
ATOM 1811 N N . ALA A 1 231 ? 17.378 3.169 -25.370 1.00 96.25 231 ALA A N 1
ATOM 1812 C CA . ALA A 1 231 ? 16.436 2.519 -24.482 1.00 96.25 231 ALA A CA 1
ATOM 1813 C C . ALA A 1 231 ? 16.004 1.155 -25.020 1.00 96.25 231 ALA A C 1
ATOM 1815 O O . ALA A 1 231 ? 15.522 1.043 -26.148 1.00 96.25 231 ALA A O 1
ATOM 1816 N N . VAL A 1 232 ? 16.139 0.116 -24.198 1.00 95.00 232 VAL A N 1
ATOM 1817 C CA . VAL A 1 232 ? 15.726 -1.246 -24.562 1.00 95.00 232 VAL A CA 1
ATOM 1818 C C . VAL A 1 232 ? 15.012 -1.892 -23.392 1.00 95.00 232 VAL A C 1
ATOM 1820 O O . VAL A 1 232 ? 15.561 -1.976 -22.296 1.00 95.00 232 VAL A O 1
ATOM 1823 N N . LEU A 1 233 ? 13.799 -2.391 -23.629 1.00 95.94 233 LEU A N 1
ATOM 1824 C CA . LEU A 1 233 ? 13.042 -3.126 -22.622 1.00 95.94 233 LEU A CA 1
ATOM 1825 C C . LEU A 1 233 ? 13.796 -4.401 -22.212 1.00 95.94 233 LEU A C 1
ATOM 1827 O O . LEU A 1 233 ? 14.151 -5.232 -23.050 1.00 95.94 233 LEU A O 1
ATOM 1831 N N . LEU A 1 234 ? 14.036 -4.563 -20.914 1.00 95.88 234 LEU A N 1
ATOM 1832 C CA . LEU A 1 234 ? 14.725 -5.722 -20.364 1.00 95.88 234 LEU A CA 1
ATOM 1833 C C . LEU A 1 234 ? 13.740 -6.888 -20.239 1.00 95.88 234 LEU A C 1
ATOM 1835 O O . LEU A 1 234 ? 12.816 -6.870 -19.425 1.00 95.88 234 LEU A O 1
ATOM 1839 N N . ARG A 1 235 ? 13.950 -7.936 -21.040 1.00 94.81 235 ARG A N 1
ATOM 1840 C CA . ARG A 1 235 ? 13.157 -9.167 -20.959 1.00 94.81 235 ARG A CA 1
ATOM 1841 C C . ARG A 1 235 ? 13.626 -10.024 -19.784 1.00 94.81 235 ARG A C 1
ATOM 1843 O O . ARG A 1 235 ? 14.714 -10.591 -19.817 1.00 94.81 235 ARG A O 1
ATOM 1850 N N . LEU A 1 236 ? 12.774 -10.159 -18.773 1.00 94.88 236 LEU A N 1
ATOM 1851 C CA . LEU A 1 236 ? 13.032 -11.019 -17.620 1.00 94.88 236 LEU A CA 1
ATOM 1852 C C . LEU A 1 236 ? 12.758 -12.504 -17.940 1.00 94.88 236 LEU A C 1
ATOM 1854 O O . LEU A 1 236 ? 11.824 -12.805 -18.694 1.00 94.88 236 LEU A O 1
ATOM 1858 N N . PRO A 1 237 ? 13.523 -13.449 -17.357 1.00 93.25 237 PRO A N 1
ATOM 1859 C CA . PRO A 1 237 ? 13.390 -14.884 -17.616 1.00 93.25 237 PRO A CA 1
ATOM 1860 C C . PRO A 1 237 ? 12.238 -15.520 -16.815 1.00 93.25 237 PRO A C 1
ATOM 1862 O O . PRO A 1 237 ? 12.444 -16.396 -15.977 1.00 93.25 237 PRO A O 1
ATOM 1865 N N . LEU A 1 238 ? 11.003 -15.084 -17.066 1.00 94.00 238 LEU A N 1
ATOM 1866 C CA . LEU A 1 238 ? 9.809 -15.671 -16.452 1.00 94.00 238 LEU A CA 1
ATOM 1867 C C . LEU A 1 238 ? 9.458 -16.991 -17.151 1.00 94.00 238 LEU A C 1
ATOM 1869 O O . LEU A 1 238 ? 8.855 -16.986 -18.224 1.00 94.00 238 LEU A O 1
ATOM 1873 N N . LEU A 1 239 ? 9.863 -18.117 -16.551 1.00 90.69 239 LEU A N 1
ATOM 1874 C CA . LEU A 1 239 ? 9.755 -19.456 -17.151 1.00 90.69 239 LEU A CA 1
ATOM 1875 C C . LEU A 1 239 ? 8.325 -19.816 -17.571 1.00 90.69 239 LEU A C 1
ATOM 1877 O O . LEU A 1 239 ? 8.141 -20.369 -18.651 1.00 90.69 239 LEU A O 1
ATOM 1881 N N . ASP A 1 240 ? 7.330 -19.451 -16.768 1.00 93.25 240 ASP A N 1
ATOM 1882 C CA . ASP A 1 240 ? 5.923 -19.767 -17.042 1.00 93.25 240 ASP A CA 1
ATOM 1883 C C . ASP A 1 240 ? 5.300 -18.858 -18.118 1.00 93.25 240 ASP A C 1
ATOM 1885 O O . ASP A 1 240 ? 4.249 -19.172 -18.669 1.00 93.25 240 ASP A O 1
ATOM 1889 N N . CYS A 1 241 ? 5.973 -17.759 -18.473 1.00 96.19 241 CYS A N 1
ATOM 1890 C CA . CYS A 1 241 ? 5.550 -16.838 -19.530 1.00 96.19 241 CYS A CA 1
ATOM 1891 C C . CYS A 1 241 ? 6.343 -17.027 -20.838 1.00 96.19 241 CYS A C 1
ATOM 1893 O O . CYS A 1 241 ? 6.173 -16.242 -21.771 1.00 96.19 241 CYS A O 1
ATOM 1895 N N . LYS A 1 242 ? 7.258 -18.007 -20.913 1.00 93.50 242 LYS A N 1
ATOM 1896 C CA . LYS A 1 242 ? 8.249 -18.121 -22.002 1.00 93.50 242 LYS A CA 1
ATOM 1897 C C . LYS A 1 242 ? 7.642 -18.469 -23.368 1.00 93.50 242 LYS A C 1
ATOM 1899 O O . LYS A 1 242 ? 8.181 -18.029 -24.380 1.00 93.50 242 LYS A O 1
ATOM 1904 N N . ASP A 1 243 ? 6.560 -19.250 -23.366 1.00 95.94 243 ASP A N 1
ATOM 1905 C CA . ASP A 1 243 ? 5.905 -19.784 -24.569 1.00 95.94 243 ASP A CA 1
ATOM 1906 C C . ASP A 1 243 ? 4.827 -18.826 -25.113 1.00 95.94 243 ASP A C 1
ATOM 1908 O O . ASP A 1 243 ? 4.223 -19.084 -26.151 1.00 95.94 243 ASP A O 1
ATOM 1912 N N . LEU A 1 244 ? 4.589 -17.709 -24.417 1.00 97.56 244 LEU A N 1
ATOM 1913 C CA . LEU A 1 244 ? 3.703 -16.640 -24.864 1.00 97.56 244 LEU A CA 1
ATOM 1914 C C . LEU A 1 244 ? 4.445 -15.715 -25.833 1.00 97.56 244 LEU A C 1
ATOM 1916 O O . LEU A 1 244 ? 5.637 -15.436 -25.662 1.00 97.56 244 LEU A O 1
ATOM 1920 N N . GLU A 1 245 ? 3.727 -15.191 -26.826 1.00 97.62 245 GLU A N 1
ATOM 1921 C CA . GLU A 1 245 ? 4.269 -14.185 -27.737 1.00 97.62 245 GLU A CA 1
ATOM 1922 C C . GLU A 1 245 ? 4.721 -12.955 -26.939 1.00 97.62 245 GLU A C 1
ATOM 1924 O O . GLU A 1 245 ? 3.955 -12.379 -26.162 1.00 97.62 245 GLU A O 1
ATOM 1929 N N . TYR A 1 246 ? 5.988 -12.568 -27.089 1.00 96.50 246 TYR A N 1
ATOM 1930 C CA . TYR A 1 246 ? 6.564 -11.486 -26.298 1.00 96.50 246 TYR A CA 1
ATOM 1931 C C . TYR A 1 246 ? 5.828 -10.167 -26.561 1.00 96.50 246 TYR A C 1
ATOM 1933 O O . TYR A 1 246 ? 5.621 -9.784 -27.706 1.00 96.50 246 TYR A O 1
ATOM 1941 N N . GLN A 1 247 ? 5.465 -9.471 -25.482 1.00 95.81 247 GLN A N 1
ATOM 1942 C CA . GLN A 1 247 ? 4.659 -8.242 -25.485 1.00 95.81 247 GLN A CA 1
ATOM 1943 C C . GLN A 1 247 ? 3.192 -8.380 -25.941 1.00 95.81 247 GLN A C 1
ATOM 1945 O O . GLN A 1 247 ? 2.511 -7.362 -26.068 1.00 95.81 247 GLN A O 1
ATOM 1950 N N . SER A 1 248 ? 2.676 -9.602 -26.117 1.00 97.94 248 SER A N 1
ATOM 1951 C CA . SER A 1 248 ? 1.228 -9.840 -26.229 1.00 97.94 248 SER A CA 1
ATOM 1952 C C . SER A 1 248 ? 0.487 -9.485 -24.934 1.00 97.94 248 SER A C 1
ATOM 1954 O O . SER A 1 248 ? 1.081 -9.392 -23.853 1.00 97.94 248 SER A O 1
ATOM 1956 N N . ASP A 1 249 ? -0.835 -9.328 -25.019 1.00 98.06 249 ASP A N 1
ATOM 1957 C CA . ASP A 1 249 ? -1.676 -9.096 -23.841 1.00 98.06 249 ASP A CA 1
ATOM 1958 C C . ASP A 1 249 ? -1.577 -10.275 -22.855 1.00 98.06 249 ASP A C 1
ATOM 1960 O O . ASP A 1 249 ? -1.510 -10.070 -21.642 1.00 98.06 249 ASP A O 1
ATOM 1964 N N . GLU A 1 250 ? -1.502 -11.509 -23.357 1.00 98.19 250 GLU A N 1
ATOM 1965 C CA . GLU A 1 250 ? -1.315 -12.727 -22.566 1.00 98.19 250 GLU A CA 1
ATOM 1966 C C . GLU A 1 250 ? 0.037 -12.720 -21.849 1.00 98.19 250 GLU A C 1
ATOM 1968 O O . GLU A 1 250 ? 0.101 -13.022 -20.652 1.00 98.19 250 GLU A O 1
ATOM 1973 N N . TYR A 1 251 ? 1.109 -12.321 -22.545 1.00 98.38 251 TYR A N 1
ATOM 1974 C CA . TYR A 1 251 ? 2.429 -12.169 -21.936 1.00 98.38 251 TYR A CA 1
ATOM 1975 C C . TYR A 1 251 ? 2.400 -11.140 -20.808 1.00 98.38 251 TYR A C 1
ATOM 1977 O O . TYR A 1 251 ? 2.916 -11.421 -19.728 1.00 98.38 251 TYR A O 1
ATOM 1985 N N . TRP A 1 252 ? 1.762 -9.983 -21.007 1.00 98.31 252 TRP A N 1
ATOM 1986 C CA . TRP A 1 252 ? 1.695 -8.949 -19.972 1.00 98.31 252 TRP A CA 1
ATOM 1987 C C . TRP A 1 252 ? 0.836 -9.342 -18.773 1.00 98.31 252 TRP A C 1
ATOM 1989 O O . TRP A 1 252 ? 1.205 -9.027 -17.642 1.00 98.31 252 TRP A O 1
ATOM 1999 N N . LYS A 1 253 ? -0.255 -10.088 -18.982 1.00 98.12 253 LYS A N 1
ATOM 2000 C CA . LYS A 1 253 ? -1.039 -10.681 -17.883 1.00 98.12 253 LYS A CA 1
ATOM 2001 C C . LYS A 1 253 ? -0.197 -11.678 -17.079 1.00 98.12 253 LYS A C 1
ATOM 2003 O O . LYS A 1 253 ? -0.198 -11.641 -15.846 1.00 98.12 253 LYS A O 1
ATOM 2008 N N . CYS A 1 254 ? 0.559 -12.536 -17.766 1.00 97.81 254 CYS A N 1
ATOM 2009 C CA . CYS A 1 254 ? 1.483 -13.461 -17.113 1.00 97.81 254 CYS A CA 1
ATOM 2010 C C . CYS A 1 254 ? 2.565 -12.693 -16.340 1.00 97.81 254 CYS A C 1
ATOM 2012 O O . CYS A 1 254 ? 2.710 -12.880 -15.136 1.00 97.81 254 CYS A O 1
ATOM 2014 N N . TYR A 1 255 ? 3.242 -11.743 -16.988 1.00 97.75 255 TYR A N 1
ATOM 2015 C CA . TYR A 1 255 ? 4.267 -10.894 -16.383 1.00 97.75 255 TYR A CA 1
ATOM 2016 C C . TYR A 1 255 ? 3.763 -10.187 -15.118 1.00 97.75 255 TYR A C 1
ATOM 2018 O O . TYR A 1 255 ? 4.400 -10.285 -14.070 1.00 97.75 255 TYR A O 1
ATOM 2026 N N . ALA A 1 256 ? 2.599 -9.531 -15.183 1.00 97.38 256 ALA A N 1
ATOM 2027 C CA . ALA A 1 256 ? 1.995 -8.846 -14.041 1.00 97.38 256 ALA A CA 1
ATOM 2028 C C . ALA A 1 256 ? 1.764 -9.800 -12.859 1.00 97.38 256 ALA A C 1
ATOM 2030 O O . ALA A 1 256 ? 2.079 -9.455 -11.727 1.00 97.38 256 ALA A O 1
ATOM 2031 N N . SER A 1 257 ? 1.318 -11.031 -13.115 1.00 93.94 257 SER A N 1
ATOM 2032 C CA . SER A 1 257 ? 1.056 -12.018 -12.059 1.00 93.94 257 SER A CA 1
ATOM 2033 C C . SER A 1 257 ? 2.313 -12.423 -11.268 1.00 93.94 257 SER A C 1
ATOM 2035 O O . SER A 1 257 ? 2.202 -12.741 -10.086 1.00 93.94 257 SER A O 1
ATOM 2037 N N . TYR A 1 258 ? 3.503 -12.388 -11.885 1.00 93.81 258 TYR A N 1
ATOM 2038 C CA . TYR A 1 258 ? 4.782 -12.689 -11.216 1.00 93.81 258 TYR A CA 1
ATOM 2039 C C . TYR A 1 258 ? 5.475 -11.453 -10.648 1.00 93.81 258 TYR A C 1
ATOM 2041 O O . TYR A 1 258 ? 6.198 -11.553 -9.658 1.00 93.81 258 TYR A O 1
ATOM 2049 N N . MET A 1 259 ? 5.295 -10.307 -11.300 1.00 95.25 259 MET A N 1
ATOM 2050 C CA . MET A 1 259 ? 6.065 -9.096 -11.024 1.00 95.25 259 MET A CA 1
ATOM 2051 C C . MET A 1 259 ? 5.302 -8.078 -10.177 1.00 95.25 259 MET A C 1
ATOM 2053 O O . MET A 1 259 ? 5.897 -7.100 -9.729 1.00 95.25 259 MET A O 1
ATOM 2057 N N . SER A 1 260 ? 4.003 -8.286 -9.947 1.00 95.00 260 SER A N 1
ATOM 2058 C CA . SER A 1 260 ? 3.202 -7.398 -9.114 1.00 95.00 260 SER A CA 1
ATOM 2059 C C . SER A 1 260 ? 3.741 -7.287 -7.694 1.00 95.00 260 SER A C 1
ATOM 2061 O O . SER A 1 260 ? 4.026 -8.282 -7.029 1.00 95.00 260 SER A O 1
ATOM 2063 N N . THR A 1 261 ? 3.801 -6.055 -7.202 1.00 93.25 261 THR A N 1
ATOM 2064 C CA . THR A 1 261 ? 4.267 -5.737 -5.853 1.00 93.25 261 THR A CA 1
ATOM 2065 C C . THR A 1 261 ? 3.445 -4.607 -5.237 1.00 93.25 261 THR A C 1
ATOM 2067 O O . THR A 1 261 ? 2.713 -3.894 -5.927 1.00 93.25 261 THR A O 1
ATOM 2070 N N . SER A 1 262 ? 3.536 -4.465 -3.917 1.00 92.38 262 SER A N 1
ATOM 2071 C CA . SER A 1 262 ? 2.953 -3.338 -3.189 1.00 92.38 262 SER A CA 1
ATOM 2072 C C . SER A 1 262 ? 3.869 -2.126 -3.305 1.00 92.38 262 SER A C 1
ATOM 2074 O O . SER A 1 262 ? 5.083 -2.253 -3.172 1.00 92.38 262 SER A O 1
ATOM 2076 N N . MET A 1 263 ? 3.287 -0.936 -3.443 1.00 89.56 263 MET A N 1
ATOM 2077 C CA . MET A 1 263 ? 4.013 0.327 -3.241 1.00 89.56 263 MET A CA 1
ATOM 2078 C C . MET A 1 263 ? 3.842 0.869 -1.817 1.00 89.56 263 MET A C 1
ATOM 2080 O O . MET A 1 263 ? 3.905 2.077 -1.596 1.00 89.56 263 MET A O 1
ATOM 2084 N N . TYR A 1 264 ? 3.603 -0.030 -0.857 1.00 91.62 264 TYR A N 1
ATOM 2085 C CA . TYR A 1 264 ? 3.449 0.251 0.570 1.00 91.62 264 TYR A CA 1
ATOM 2086 C C . TYR A 1 264 ? 2.353 1.278 0.878 1.00 91.62 264 TYR A C 1
ATOM 2088 O O . TYR A 1 264 ? 2.481 2.076 1.806 1.00 91.62 264 TYR A O 1
ATOM 2096 N N . ASN A 1 265 ? 1.238 1.214 0.141 1.00 95.19 265 ASN A N 1
ATOM 2097 C CA . ASN A 1 265 ? 0.066 2.061 0.352 1.00 95.19 265 ASN A CA 1
ATOM 2098 C C . ASN A 1 265 ? -1.157 1.270 0.874 1.00 95.19 265 ASN A C 1
ATOM 2100 O O . ASN A 1 265 ? -2.266 1.499 0.383 1.00 95.19 265 ASN A O 1
ATOM 2104 N N . PRO A 1 266 ? -1.036 0.349 1.858 1.00 97.44 266 PRO A N 1
ATOM 2105 C CA . PRO A 1 266 ? -2.198 -0.375 2.347 1.00 97.44 266 PRO A CA 1
ATOM 2106 C C . PRO A 1 266 ? -3.148 0.582 3.080 1.00 97.44 266 PRO A C 1
ATOM 2108 O O . PRO A 1 266 ? -2.728 1.371 3.930 1.00 97.44 266 PRO A O 1
ATOM 2111 N N . THR A 1 267 ? -4.449 0.463 2.827 1.00 98.50 267 THR A N 1
ATOM 2112 C CA . THR A 1 267 ? -5.513 1.277 3.439 1.00 98.50 267 THR A CA 1
ATOM 2113 C C . THR A 1 267 ? -6.747 0.450 3.825 1.00 98.50 267 THR A C 1
ATOM 2115 O O . THR A 1 267 ? -6.842 -0.749 3.552 1.00 98.50 267 THR A O 1
ATOM 2118 N N . SER A 1 268 ? -7.727 1.130 4.423 1.00 98.62 268 SER A N 1
ATOM 2119 C CA . SER A 1 268 ? -9.148 0.749 4.386 1.00 98.62 268 SER A CA 1
ATOM 2120 C C . SER A 1 268 ? -9.612 -0.421 5.283 1.00 98.62 268 SER A C 1
ATOM 2122 O O . SER A 1 268 ? -10.798 -0.763 5.300 1.00 98.62 268 SER A O 1
ATOM 2124 N N . THR A 1 269 ? -8.733 -0.981 6.123 1.00 98.81 269 THR A N 1
ATOM 2125 C CA . THR A 1 269 ? -9.029 -2.129 7.013 1.00 98.81 269 THR A CA 1
ATOM 2126 C C . THR A 1 269 ? -9.919 -1.838 8.227 1.00 98.81 269 THR A C 1
ATOM 2128 O O . THR A 1 269 ? -10.414 -2.767 8.875 1.00 98.81 269 THR A O 1
ATOM 2131 N N . ALA A 1 270 ? -10.144 -0.565 8.541 1.00 98.69 270 ALA A N 1
ATOM 2132 C CA . ALA A 1 270 ? -11.103 -0.074 9.528 1.00 98.69 270 ALA A CA 1
ATOM 2133 C C . ALA A 1 270 ? -12.013 0.996 8.899 1.00 98.69 270 ALA A C 1
ATOM 2135 O O . ALA A 1 270 ? -12.319 2.015 9.519 1.00 98.69 270 ALA A O 1
ATOM 2136 N N . LYS A 1 271 ? -12.438 0.728 7.657 1.00 98.50 271 LYS A N 1
ATOM 2137 C CA . LYS A 1 271 ? -13.267 1.559 6.777 1.00 98.50 271 LYS A CA 1
ATOM 2138 C C . LYS A 1 271 ? -14.230 2.494 7.522 1.00 98.50 271 LYS A C 1
ATOM 2140 O O . LYS A 1 271 ? -15.045 2.035 8.327 1.00 98.50 271 LYS A O 1
ATOM 2145 N N . MET A 1 272 ? -14.198 3.784 7.198 1.00 98.75 272 MET A N 1
ATOM 2146 C CA . MET A 1 272 ? -15.186 4.783 7.612 1.00 98.75 272 MET A CA 1
ATOM 2147 C C . MET A 1 272 ? -16.460 4.675 6.770 1.00 98.75 272 MET A C 1
ATOM 2149 O O . MET A 1 272 ? -16.415 4.435 5.565 1.00 98.75 272 MET A O 1
ATOM 2153 N N . GLY A 1 273 ? -17.619 4.892 7.390 1.00 98.25 273 GLY A N 1
ATOM 2154 C CA . GLY A 1 273 ? -18.879 4.994 6.656 1.00 98.25 273 GLY A CA 1
ATOM 2155 C C . GLY A 1 273 ? -20.029 5.511 7.516 1.00 98.25 273 GLY A C 1
ATOM 2156 O O . GLY A 1 273 ? -19.912 5.556 8.745 1.00 98.25 273 GLY A O 1
ATOM 2157 N N . PRO A 1 274 ? -21.166 5.879 6.902 1.00 96.81 274 PRO A N 1
ATOM 2158 C CA . PRO A 1 274 ? -22.337 6.358 7.630 1.00 96.81 274 PRO A CA 1
ATOM 2159 C C . PRO A 1 274 ? -22.849 5.301 8.616 1.00 96.81 274 PRO A C 1
ATOM 2161 O O . PRO A 1 274 ? -22.528 4.115 8.518 1.00 96.81 274 PRO A O 1
ATOM 2164 N N . LYS A 1 275 ? -23.682 5.707 9.583 1.00 90.12 275 LYS A N 1
ATOM 2165 C CA . LYS A 1 275 ? -24.225 4.786 10.603 1.00 90.12 275 LYS A CA 1
ATOM 2166 C C . LYS A 1 275 ? -24.955 3.580 9.994 1.00 90.12 275 LYS A C 1
ATOM 2168 O O . LYS A 1 275 ? -24.867 2.493 10.556 1.00 90.12 275 LYS A O 1
ATOM 2173 N N . SER A 1 276 ? -25.613 3.766 8.850 1.00 94.19 276 SER A N 1
ATOM 2174 C CA . SER A 1 276 ? -26.323 2.723 8.101 1.00 94.19 276 SER A CA 1
ATOM 2175 C C . SER A 1 276 ? -25.405 1.717 7.398 1.00 94.19 276 SER A C 1
ATOM 2177 O O . SER A 1 276 ? -25.838 0.596 7.135 1.00 94.19 276 SER A O 1
ATOM 2179 N N . ASP A 1 277 ? -24.149 2.078 7.115 1.00 97.12 277 ASP A N 1
ATOM 2180 C CA . ASP A 1 277 ? -23.201 1.184 6.450 1.00 97.12 277 ASP A CA 1
ATOM 2181 C C . ASP A 1 277 ? -22.716 0.101 7.426 1.00 97.12 277 ASP A C 1
ATOM 2183 O O . ASP A 1 277 ? -21.949 0.363 8.356 1.00 97.12 277 ASP A O 1
ATOM 2187 N N . LYS A 1 278 ? -23.175 -1.135 7.214 1.00 96.50 278 LYS A N 1
ATOM 2188 C CA . LYS A 1 278 ? -22.776 -2.305 8.012 1.00 96.50 278 LYS A CA 1
ATOM 2189 C C . LYS A 1 278 ? -21.371 -2.813 7.669 1.00 96.50 278 LYS A C 1
ATOM 2191 O O . LYS A 1 278 ? -20.839 -3.630 8.415 1.00 96.50 278 LYS A O 1
ATOM 2196 N N . SER A 1 279 ? -20.787 -2.356 6.559 1.00 97.12 279 SER A N 1
ATOM 2197 C CA . SER A 1 279 ? -19.427 -2.705 6.132 1.00 97.12 279 SER A CA 1
ATOM 2198 C C . SER A 1 279 ? -18.347 -1.820 6.761 1.00 97.12 279 SER A C 1
ATOM 2200 O O . SER A 1 279 ? -17.166 -2.129 6.622 1.00 97.12 279 SER A O 1
ATOM 2202 N N . SER A 1 280 ? -18.721 -0.748 7.469 1.00 98.31 280 SER A N 1
ATOM 2203 C CA . SER A 1 280 ? -17.763 0.166 8.092 1.00 98.31 280 SER A CA 1
ATOM 2204 C C . SER A 1 280 ? -17.540 -0.104 9.581 1.00 98.31 280 SER A C 1
ATOM 2206 O O . SER A 1 280 ? -18.412 -0.597 10.301 1.00 98.31 280 SER A O 1
ATOM 2208 N N . VAL A 1 281 ? -16.336 0.229 10.040 1.00 98.81 281 VAL A N 1
ATOM 2209 C CA . VAL A 1 281 ? -15.855 0.044 11.417 1.00 98.81 281 VAL A CA 1
ATOM 2210 C C . VAL A 1 281 ? -15.983 1.337 12.213 1.00 98.81 281 VAL A C 1
ATOM 2212 O O . VAL A 1 281 ? -16.384 1.302 13.380 1.00 98.81 281 VAL A O 1
ATOM 2215 N N . VAL A 1 282 ? -15.689 2.475 11.579 1.00 98.81 282 VAL A N 1
ATOM 2216 C CA . VAL A 1 282 ? -15.798 3.800 12.196 1.00 98.81 282 VAL A CA 1
ATOM 2217 C C . VAL A 1 282 ? -16.895 4.645 11.555 1.00 98.81 282 VAL A C 1
ATOM 2219 O O . VAL A 1 282 ? -17.300 4.425 10.409 1.00 98.81 282 VAL A O 1
ATOM 2222 N N . ASP A 1 283 ? -17.424 5.589 12.326 1.00 98.19 283 ASP A N 1
ATOM 2223 C CA . ASP A 1 283 ? -18.392 6.579 11.856 1.00 98.19 283 ASP A CA 1
ATOM 2224 C C . ASP A 1 283 ? -17.705 7.782 11.165 1.00 98.19 283 ASP A C 1
ATOM 2226 O O . ASP A 1 283 ? -16.476 7.852 11.147 1.00 98.19 283 ASP A O 1
ATOM 2230 N N . PRO A 1 284 ? -18.454 8.752 10.599 1.00 98.00 284 PRO A N 1
ATOM 2231 C CA . PRO A 1 284 ? -17.869 9.933 9.949 1.00 98.00 284 PRO A CA 1
ATOM 2232 C C . PRO A 1 284 ? -17.051 10.861 10.861 1.00 98.00 284 PRO A C 1
ATOM 2234 O O . PRO A 1 284 ? -16.411 11.785 10.367 1.00 98.00 284 PRO A O 1
ATOM 2237 N N . ARG A 1 285 ? -17.070 10.646 12.184 1.00 97.75 285 ARG A N 1
ATOM 2238 C CA . ARG A 1 285 ? -16.183 11.316 13.148 1.00 97.75 285 ARG A CA 1
ATOM 2239 C C . ARG A 1 285 ? -15.018 10.417 13.562 1.00 97.75 285 ARG A C 1
ATOM 2241 O O . ARG A 1 285 ? -14.339 10.707 14.544 1.00 97.75 285 ARG A O 1
ATOM 2248 N N . LEU A 1 286 ? -14.767 9.343 12.814 1.00 98.62 286 LEU A N 1
ATOM 2249 C CA . LEU A 1 286 ? -13.705 8.363 13.029 1.00 98.62 286 LEU A CA 1
ATOM 2250 C C . LEU A 1 286 ? -13.848 7.541 14.323 1.00 98.62 286 LEU A C 1
ATOM 2252 O O . LEU A 1 286 ? -12.922 6.828 14.720 1.00 98.62 286 LEU A O 1
ATOM 2256 N N . LYS A 1 287 ? -15.005 7.606 14.996 1.00 98.44 287 LYS A N 1
ATOM 2257 C CA . LYS A 1 287 ? -15.257 6.871 16.243 1.00 98.44 287 LYS A CA 1
ATOM 2258 C C . LYS A 1 287 ? -15.624 5.426 15.936 1.00 98.44 287 LYS A C 1
ATOM 2260 O O . LYS A 1 287 ? -16.433 5.162 15.045 1.00 98.44 287 LYS A O 1
ATOM 2265 N N . VAL A 1 288 ? -15.073 4.484 16.701 1.00 98.62 288 VAL A N 1
ATOM 2266 C CA . VAL A 1 288 ? -15.374 3.054 16.534 1.00 98.62 288 VAL A CA 1
ATOM 2267 C C . VAL A 1 288 ? -16.836 2.784 16.882 1.00 98.62 288 VAL A C 1
ATOM 2269 O O . VAL A 1 288 ? -17.322 3.100 17.971 1.00 98.62 288 VAL A O 1
ATOM 2272 N N . LYS A 1 289 ? -17.569 2.173 15.949 1.00 98.19 289 LYS A N 1
ATOM 2273 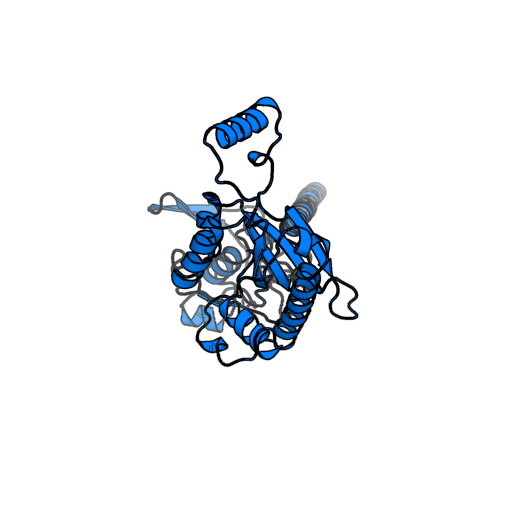C CA . LYS A 1 289 ? -19.020 2.003 16.066 1.00 98.19 289 LYS A CA 1
ATOM 2274 C C . LYS A 1 289 ? -19.405 1.136 17.268 1.00 98.19 289 LYS A C 1
ATOM 2276 O O . LYS A 1 289 ? -19.116 -0.056 17.338 1.00 98.19 289 LYS A O 1
ATOM 2281 N N . GLY A 1 290 ? -20.163 1.720 18.196 1.00 96.50 290 GLY A N 1
ATOM 2282 C CA . GLY A 1 290 ? -20.666 1.026 19.389 1.00 96.50 290 GLY A CA 1
ATOM 2283 C C . GLY A 1 290 ? -19.658 0.908 20.538 1.00 96.50 290 GLY A C 1
ATOM 2284 O O . GLY A 1 290 ? -19.947 0.218 21.523 1.00 96.50 290 GLY A O 1
ATOM 2285 N N . ILE A 1 291 ? -18.512 1.588 20.438 1.00 98.06 291 ILE A N 1
ATOM 2286 C CA . ILE A 1 291 ? -17.503 1.680 21.493 1.00 98.06 291 ILE A CA 1
ATOM 2287 C C . ILE A 1 291 ? -17.318 3.151 21.873 1.00 98.06 291 ILE A C 1
ATOM 2289 O O . ILE A 1 291 ? -16.963 3.982 21.043 1.00 98.06 291 ILE A O 1
ATOM 2293 N N . LYS A 1 292 ? -17.586 3.492 23.135 1.00 97.19 292 LYS A N 1
ATOM 2294 C CA . LYS A 1 292 ? -17.388 4.855 23.647 1.00 97.19 292 LYS A CA 1
ATOM 2295 C C . LYS A 1 292 ? -15.909 5.084 23.972 1.00 97.19 292 LYS A C 1
ATOM 2297 O O . LYS A 1 292 ? -15.274 4.201 24.545 1.00 97.19 292 LYS A O 1
ATOM 2302 N N . GLY A 1 293 ? -15.395 6.271 23.646 1.00 97.00 293 GLY A N 1
ATOM 2303 C CA . GLY A 1 293 ? -14.021 6.674 23.972 1.00 97.00 293 GLY A CA 1
ATOM 2304 C C . GLY A 1 293 ? -12.938 6.001 23.122 1.00 97.00 293 GLY A C 1
ATOM 2305 O O . GLY A 1 293 ? -11.810 5.891 23.585 1.00 97.00 293 GLY A O 1
ATOM 2306 N N . LEU A 1 294 ? -13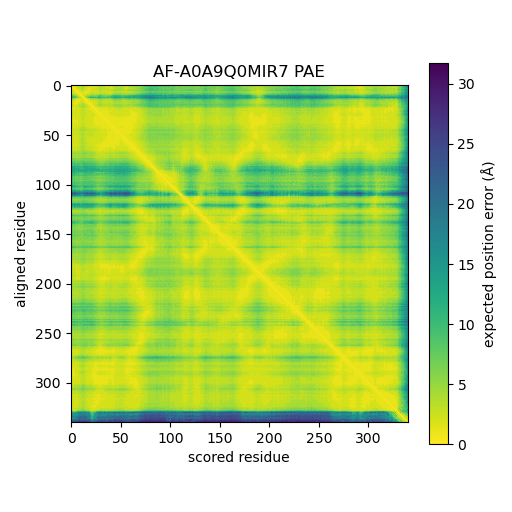.264 5.532 21.912 1.00 98.50 294 LEU A N 1
ATOM 2307 C CA . LEU A 1 294 ? -12.296 4.938 20.987 1.00 98.50 294 LEU A CA 1
ATOM 2308 C C . LEU A 1 294 ? -12.445 5.520 19.582 1.00 98.50 294 LEU A C 1
ATOM 2310 O O . LEU A 1 294 ? -13.542 5.512 19.012 1.00 98.50 294 LEU A O 1
ATOM 2314 N N . ARG A 1 295 ? -11.328 5.965 19.012 1.00 98.50 295 ARG A N 1
ATOM 2315 C CA . ARG A 1 295 ? -11.244 6.530 17.663 1.00 98.50 295 ARG A CA 1
ATOM 2316 C C . ARG A 1 295 ? -10.089 5.896 16.900 1.00 98.50 295 ARG A C 1
ATOM 2318 O O . ARG A 1 295 ? -9.082 5.550 17.509 1.00 98.50 295 ARG A O 1
ATOM 2325 N N . VAL A 1 296 ? -10.225 5.769 15.585 1.00 98.88 296 VAL A N 1
ATOM 2326 C CA . VAL A 1 296 ? -9.133 5.338 14.701 1.00 98.88 296 VAL A CA 1
ATOM 2327 C C . VAL A 1 296 ? -8.738 6.509 13.816 1.00 98.88 296 VAL A C 1
ATOM 2329 O O . VAL A 1 296 ? -9.605 7.105 13.190 1.00 98.88 296 VAL A O 1
ATOM 2332 N N . ILE A 1 297 ? -7.457 6.861 13.763 1.00 98.81 297 ILE A N 1
ATOM 2333 C CA . ILE A 1 297 ? -6.966 7.975 12.942 1.00 98.81 297 ILE A CA 1
ATOM 2334 C C . ILE A 1 297 ? -5.686 7.531 12.240 1.00 98.81 297 ILE A C 1
ATOM 2336 O O . ILE A 1 297 ? -4.582 7.746 12.733 1.00 98.81 297 ILE A O 1
ATOM 2340 N N . ASP A 1 298 ? -5.847 6.861 11.106 1.00 98.81 298 ASP A N 1
ATOM 2341 C CA . ASP A 1 298 ? -4.769 6.448 10.207 1.00 98.81 298 ASP A CA 1
ATOM 2342 C C . ASP A 1 298 ? -5.358 6.030 8.844 1.00 98.81 298 ASP A C 1
ATOM 2344 O O . ASP A 1 298 ? -6.557 6.168 8.600 1.00 98.81 298 ASP A O 1
ATOM 2348 N N . ALA A 1 299 ? -4.529 5.490 7.949 1.00 98.69 299 ALA A N 1
ATOM 2349 C CA . ALA A 1 299 ? -4.936 5.028 6.620 1.00 98.69 299 ALA A CA 1
ATOM 2350 C C . ALA A 1 299 ? -6.031 3.939 6.614 1.00 98.69 299 ALA A C 1
ATOM 2352 O O . ALA A 1 299 ? -6.715 3.751 5.604 1.00 98.69 299 ALA A O 1
ATOM 2353 N N . SER A 1 300 ? -6.231 3.214 7.718 1.00 98.81 300 SER A N 1
ATOM 2354 C CA . SER A 1 300 ? -7.224 2.139 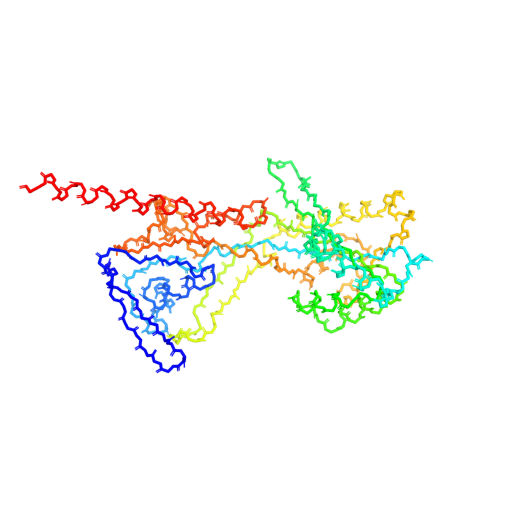7.794 1.00 98.81 300 SER A CA 1
ATOM 2355 C C . SER A 1 300 ? -8.660 2.651 7.681 1.00 98.81 300 SER A C 1
ATOM 2357 O O . SER A 1 300 ? -9.538 1.889 7.285 1.00 98.81 300 SER A O 1
ATOM 2359 N N . VAL A 1 301 ? -8.917 3.927 7.988 1.00 98.88 301 VAL A N 1
ATOM 2360 C CA . VAL A 1 301 ? -10.276 4.497 7.959 1.00 98.88 301 VAL A CA 1
ATOM 2361 C C . VAL A 1 301 ? -10.734 4.887 6.562 1.00 98.88 301 VAL A C 1
ATOM 2363 O O . VAL A 1 301 ? -11.912 5.187 6.375 1.00 98.88 301 VAL A O 1
ATOM 2366 N N . MET A 1 302 ? -9.838 4.898 5.575 1.00 98.62 302 MET A N 1
ATOM 2367 C CA . MET A 1 302 ? -10.200 5.250 4.207 1.00 98.62 302 MET A CA 1
ATOM 2368 C C . MET A 1 302 ? -11.341 4.335 3.712 1.00 98.62 302 MET A C 1
ATOM 2370 O O . MET A 1 302 ? -11.289 3.121 3.905 1.00 98.62 302 MET A O 1
ATOM 2374 N N . PRO A 1 303 ? -12.429 4.881 3.136 1.00 97.69 303 PRO A N 1
ATOM 2375 C CA . PRO A 1 303 ? -13.482 4.043 2.566 1.00 97.69 303 PRO A CA 1
ATOM 2376 C C . PRO A 1 303 ? -13.010 3.257 1.338 1.00 97.69 303 PRO A C 1
ATOM 2378 O O . PRO A 1 303 ? -13.432 2.119 1.121 1.00 97.69 303 PRO A O 1
ATOM 2381 N N . LYS A 1 304 ? -12.159 3.912 0.546 1.00 96.31 304 LYS A N 1
ATOM 2382 C CA . LYS A 1 304 ? -11.418 3.408 -0.606 1.00 96.31 304 LYS A CA 1
ATOM 2383 C C . LYS A 1 304 ? -10.059 4.099 -0.630 1.00 96.31 304 LYS A C 1
ATOM 2385 O O . LYS A 1 304 ? -9.948 5.219 -0.121 1.00 96.31 304 LYS A O 1
ATOM 2390 N N . VAL A 1 305 ? -9.061 3.458 -1.229 1.00 95.75 305 VAL A N 1
ATOM 2391 C CA . VAL A 1 305 ? -7.769 4.099 -1.482 1.00 95.75 305 VAL A CA 1
ATOM 2392 C C . VAL A 1 305 ? -7.957 5.315 -2.402 1.00 95.75 305 VAL A C 1
ATOM 2394 O O . VAL A 1 305 ? -8.823 5.315 -3.276 1.00 95.75 305 VAL A O 1
ATOM 2397 N N . VAL A 1 306 ? -7.198 6.383 -2.154 1.00 95.00 306 VAL A N 1
ATOM 2398 C CA . VAL A 1 306 ? -7.185 7.576 -3.013 1.00 95.00 306 VAL A CA 1
ATOM 2399 C C . VAL A 1 306 ? -6.253 7.362 -4.200 1.00 95.00 306 VAL A C 1
ATOM 2401 O O . VAL A 1 306 ? -5.238 6.697 -4.047 1.00 95.00 306 VAL A O 1
ATOM 2404 N N . SER A 1 307 ? -6.533 7.981 -5.345 1.00 93.38 307 SER A N 1
ATOM 2405 C CA . SER A 1 307 ? -5.758 7.822 -6.586 1.00 93.38 307 SER A CA 1
ATOM 2406 C C . SER A 1 307 ? -4.405 8.566 -6.574 1.00 93.38 307 SER A C 1
ATOM 2408 O O . SER A 1 307 ? -4.120 9.350 -7.472 1.00 93.38 307 SER A O 1
ATOM 2410 N N . ALA A 1 308 ? -3.582 8.373 -5.539 1.00 91.44 308 ALA A N 1
ATOM 2411 C CA . ALA A 1 308 ? -2.233 8.933 -5.385 1.00 91.44 308 ALA A CA 1
ATOM 2412 C C . ALA A 1 308 ? -1.466 8.221 -4.252 1.00 91.44 308 ALA A C 1
ATOM 2414 O O . ALA A 1 308 ? -2.061 7.525 -3.430 1.00 91.44 308 ALA A O 1
ATOM 2415 N N . ASN A 1 309 ? -0.152 8.446 -4.122 1.00 92.50 309 ASN A N 1
ATOM 2416 C CA . ASN A 1 309 ? 0.578 8.061 -2.906 1.00 92.50 309 ASN A CA 1
ATOM 2417 C C . ASN A 1 309 ? -0.112 8.634 -1.654 1.00 92.50 309 ASN A C 1
ATOM 2419 O O . ASN A 1 309 ? -0.470 9.812 -1.601 1.00 92.50 309 ASN A O 1
ATOM 2423 N N . ILE A 1 310 ? -0.289 7.806 -0.622 1.00 96.00 310 ILE A N 1
ATOM 2424 C CA . ILE A 1 310 ? -1.296 8.093 0.411 1.00 96.00 310 ILE A CA 1
ATOM 2425 C C . ILE A 1 310 ? -0.808 8.995 1.548 1.00 96.00 310 ILE A C 1
ATOM 2427 O O . ILE A 1 310 ? -1.608 9.355 2.407 1.00 96.00 310 ILE A O 1
ATOM 2431 N N . ASN A 1 311 ? 0.475 9.372 1.583 1.00 95.94 311 ASN A N 1
ATOM 2432 C CA . ASN A 1 311 ? 1.046 10.110 2.716 1.00 95.94 311 ASN A CA 1
ATOM 2433 C C . ASN A 1 311 ? 0.281 11.416 3.004 1.00 95.94 311 ASN A C 1
ATOM 2435 O O . ASN A 1 311 ? -0.178 11.637 4.122 1.00 95.94 311 ASN A O 1
ATOM 2439 N N . ALA A 1 312 ? 0.046 12.236 1.974 1.00 96.62 312 ALA A N 1
ATOM 2440 C CA . ALA A 1 312 ? -0.707 13.484 2.118 1.00 96.62 312 ALA A CA 1
ATOM 2441 C C . ALA A 1 312 ? -2.147 13.248 2.612 1.00 96.62 312 ALA A C 1
ATOM 2443 O O . ALA A 1 312 ? -2.648 13.990 3.457 1.00 96.62 312 ALA A O 1
ATOM 2444 N N . ALA A 1 313 ? -2.803 12.183 2.140 1.00 97.75 313 ALA A N 1
ATOM 2445 C CA . ALA A 1 313 ? -4.145 11.822 2.586 1.00 97.75 313 ALA A CA 1
ATOM 2446 C C . ALA A 1 313 ? -4.166 11.376 4.057 1.00 97.75 313 ALA A C 1
ATOM 2448 O O . ALA A 1 313 ? -5.080 11.740 4.794 1.00 97.75 313 ALA A O 1
ATOM 2449 N N . VAL A 1 314 ? -3.148 10.638 4.512 1.00 98.56 314 VAL A N 1
ATOM 2450 C CA . VAL A 1 314 ? -3.009 10.240 5.922 1.00 98.56 314 VAL A CA 1
ATOM 2451 C C . VAL A 1 314 ? -2.784 11.455 6.819 1.00 98.56 314 VAL A C 1
ATOM 2453 O O . VAL A 1 314 ? -3.437 11.557 7.856 1.00 98.56 314 VAL A O 1
ATOM 2456 N N . VAL A 1 315 ? -1.936 12.404 6.408 1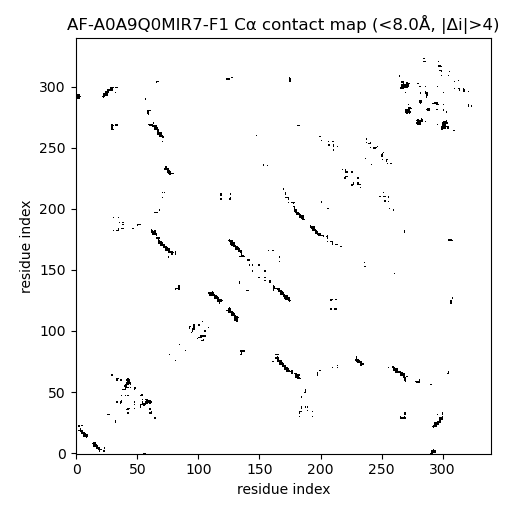.00 98.56 315 VAL A N 1
ATOM 2457 C CA . VAL A 1 315 ? -1.743 13.671 7.137 1.00 98.56 315 VAL A CA 1
ATOM 2458 C C . VAL A 1 315 ? -3.060 14.444 7.233 1.00 98.56 315 VAL A C 1
ATOM 2460 O O . VAL A 1 315 ? -3.437 14.870 8.319 1.00 98.56 315 VAL A O 1
ATOM 2463 N N . MET A 1 316 ? -3.825 14.542 6.142 1.00 98.56 316 MET A N 1
ATOM 2464 C CA . MET A 1 316 ? -5.149 15.180 6.157 1.00 98.56 316 MET A CA 1
ATOM 2465 C C . MET A 1 316 ? -6.147 14.485 7.094 1.00 98.56 316 MET A C 1
ATOM 2467 O O . MET A 1 316 ? -6.899 15.156 7.803 1.00 98.56 316 MET A O 1
ATOM 2471 N N . ILE A 1 317 ? -6.156 13.148 7.134 1.00 98.69 317 ILE A N 1
ATOM 2472 C CA . ILE A 1 317 ? -6.970 12.382 8.091 1.00 98.69 317 ILE A CA 1
ATOM 2473 C C . ILE A 1 317 ? -6.548 12.706 9.528 1.00 98.69 317 ILE A C 1
ATOM 2475 O O . ILE A 1 317 ? -7.415 12.881 10.385 1.00 98.69 317 ILE A O 1
ATOM 2479 N N . ALA A 1 318 ? -5.242 12.805 9.791 1.00 98.69 318 ALA A N 1
ATOM 2480 C CA . ALA A 1 318 ? -4.708 13.136 11.107 1.00 98.69 318 ALA A CA 1
ATOM 2481 C C . ALA A 1 318 ? -5.104 14.548 11.554 1.00 98.69 318 ALA A C 1
ATOM 2483 O O . ALA A 1 318 ? -5.647 14.699 12.649 1.00 98.69 318 ALA A O 1
ATOM 2484 N N . GLU A 1 319 ? -4.922 15.553 10.693 1.00 98.69 319 GLU A N 1
ATOM 2485 C CA . GLU A 1 319 ? -5.328 16.940 10.959 1.00 98.69 319 GLU A CA 1
ATOM 2486 C C . GLU A 1 319 ? -6.829 17.028 11.243 1.00 98.69 319 GLU A C 1
ATOM 2488 O O . GLU A 1 319 ? -7.260 17.547 12.278 1.00 98.69 319 GLU A O 1
ATOM 2493 N N . LYS A 1 320 ? -7.653 16.412 10.384 1.00 98.56 320 LYS A N 1
ATOM 2494 C CA . LYS A 1 320 ? -9.104 16.430 10.583 1.00 98.56 320 LYS A CA 1
ATOM 2495 C C . LYS A 1 320 ? -9.529 15.674 11.842 1.00 98.56 320 LYS A C 1
ATOM 2497 O O . LYS A 1 320 ? -10.449 16.096 12.545 1.00 98.56 320 LYS A O 1
ATOM 2502 N N . GLY A 1 321 ? -8.860 14.564 12.138 1.00 98.50 321 GLY A N 1
ATOM 2503 C CA . GLY A 1 321 ? -9.055 13.793 13.357 1.00 98.50 321 GLY A CA 1
ATOM 2504 C C . GLY A 1 321 ? -8.729 14.603 14.613 1.00 98.50 321 GLY A C 1
ATOM 2505 O O . GLY A 1 321 ? -9.512 14.583 15.563 1.00 98.50 321 GLY A O 1
ATOM 2506 N N . ALA A 1 322 ? -7.632 15.364 14.600 1.00 98.25 322 ALA A N 1
ATOM 2507 C CA . ALA A 1 322 ? -7.250 16.257 15.691 1.00 98.25 322 ALA A CA 1
ATOM 2508 C C . ALA A 1 322 ? -8.301 17.350 15.933 1.00 98.25 322 ALA A C 1
ATOM 2510 O O . ALA A 1 322 ? -8.643 17.628 17.086 1.00 98.25 322 ALA A O 1
ATOM 2511 N N . ASP A 1 323 ? -8.866 17.926 14.872 1.00 98.19 323 ASP A N 1
ATOM 2512 C CA . ASP A 1 323 ? -9.964 18.888 14.993 1.00 98.19 323 ASP A CA 1
ATOM 2513 C C . ASP A 1 323 ? -11.217 18.260 15.600 1.00 98.19 323 ASP A C 1
ATOM 2515 O O . ASP A 1 323 ? -11.789 18.826 16.532 1.00 98.19 323 ASP A O 1
ATOM 2519 N N . PHE A 1 324 ? -11.603 17.054 15.175 1.00 98.19 324 PHE A N 1
ATOM 2520 C CA . PHE A 1 324 ? -12.747 16.374 15.779 1.00 98.19 324 PHE A CA 1
ATOM 2521 C C . PHE A 1 324 ? -12.560 16.095 17.276 1.00 98.19 324 PHE A C 1
ATOM 2523 O O . PHE A 1 324 ? -13.527 16.180 18.033 1.00 98.19 324 PHE A O 1
ATOM 2530 N N . ILE A 1 325 ? -11.342 15.758 17.710 1.00 97.25 325 ILE A N 1
ATOM 2531 C CA . ILE A 1 325 ? -11.013 15.580 19.133 1.00 97.25 325 ILE A CA 1
ATOM 2532 C C . ILE A 1 325 ? -11.191 16.910 19.877 1.00 97.25 325 ILE A C 1
ATOM 2534 O O . ILE A 1 325 ? -11.850 16.954 20.918 1.00 97.25 325 ILE A O 1
ATOM 2538 N N . LYS A 1 326 ? -10.627 18.005 19.348 1.00 95.75 326 LYS A N 1
ATOM 2539 C CA . LYS A 1 326 ? -10.740 19.338 19.961 1.00 95.75 326 LYS A CA 1
ATOM 2540 C C . LYS A 1 326 ? -12.198 19.780 20.060 1.00 95.75 326 LYS A C 1
ATOM 2542 O O . LYS A 1 326 ? -12.589 20.260 21.115 1.00 95.75 326 LYS A O 1
ATOM 2547 N N . GLU A 1 327 ? -12.983 19.616 18.998 1.00 96.00 327 GLU A N 1
ATOM 2548 C CA . GLU A 1 327 ? -14.418 19.927 18.982 1.00 96.00 327 GLU A CA 1
ATOM 2549 C C . GLU A 1 327 ? -15.162 19.148 20.074 1.00 96.00 327 GLU A C 1
ATOM 2551 O O . GLU A 1 327 ? -15.836 19.744 20.910 1.00 96.00 327 GLU A O 1
ATOM 2556 N N . ASP A 1 328 ? -14.993 17.824 20.111 1.00 93.94 328 ASP A N 1
ATOM 2557 C CA . ASP A 1 328 ? -15.754 16.964 21.018 1.00 93.94 328 ASP A CA 1
ATOM 2558 C C . ASP A 1 328 ? -15.424 17.239 22.500 1.00 93.94 328 ASP A C 1
ATOM 2560 O O . ASP A 1 328 ? -16.312 17.179 23.350 1.00 93.94 328 ASP A O 1
ATOM 2564 N N . TRP A 1 329 ? -14.164 17.560 22.826 1.00 91.06 329 TRP A N 1
ATOM 2565 C CA . TRP A 1 329 ? -13.740 17.769 24.217 1.00 91.06 329 TRP A CA 1
ATOM 2566 C C . TRP A 1 329 ? -13.723 19.223 24.682 1.00 91.06 329 TRP A C 1
ATOM 2568 O O . TRP A 1 329 ? -13.810 19.437 25.888 1.00 91.06 329 TRP A O 1
ATOM 2578 N N . LYS A 1 330 ? -13.653 20.213 23.783 1.00 85.19 330 LYS A N 1
ATOM 2579 C CA . LYS A 1 330 ? -13.891 21.617 24.158 1.00 85.19 330 LYS A CA 1
ATOM 2580 C C . LYS A 1 330 ? -15.361 21.845 24.487 1.00 85.19 330 LYS A C 1
ATOM 2582 O O . LYS A 1 330 ? -15.659 22.465 25.501 1.00 85.19 330 LYS A O 1
ATOM 2587 N N . THR A 1 331 ? -16.274 21.305 23.680 1.00 68.44 331 THR A N 1
ATOM 2588 C CA . THR A 1 331 ? -17.716 21.418 23.940 1.00 68.44 331 THR A CA 1
ATOM 2589 C C . THR A 1 331 ? -18.091 20.746 25.260 1.00 68.44 331 THR A C 1
ATOM 2591 O O . THR A 1 331 ? -18.749 21.366 26.085 1.00 68.44 331 THR A O 1
ATOM 2594 N N . ALA A 1 332 ? -17.558 19.550 25.535 1.00 66.19 332 ALA A N 1
ATOM 2595 C CA . ALA A 1 332 ? -17.803 18.854 26.801 1.00 66.19 332 ALA A CA 1
ATOM 2596 C C . ALA A 1 332 ? -17.261 19.593 28.045 1.00 66.19 332 ALA A C 1
ATOM 2598 O O . ALA A 1 332 ? -17.745 19.377 29.155 1.00 66.19 332 ALA A O 1
ATOM 2599 N N . GLU A 1 333 ? -16.227 20.427 27.895 1.00 67.94 333 GLU A N 1
ATOM 2600 C CA . GLU A 1 333 ? -15.709 21.266 28.984 1.00 67.94 333 GLU A CA 1
ATOM 2601 C C . GLU A 1 333 ? -16.548 22.531 29.200 1.00 67.94 333 GLU A C 1
ATOM 2603 O O . GLU A 1 333 ? -16.642 22.993 30.335 1.00 67.94 333 GLU A O 1
ATOM 2608 N N . ASN A 1 334 ? -17.176 23.061 28.148 1.00 60.62 334 ASN A N 1
ATOM 2609 C CA . ASN A 1 334 ? -18.079 24.208 28.243 1.00 60.62 334 ASN A CA 1
ATOM 2610 C C . ASN A 1 334 ? -19.448 23.806 28.815 1.00 60.62 334 ASN A C 1
ATOM 2612 O O . ASN A 1 334 ? -19.918 24.457 29.737 1.00 60.62 334 ASN A O 1
ATOM 2616 N N . GLU A 1 335 ? -20.022 22.678 28.381 1.00 57.56 335 GLU A N 1
ATOM 2617 C CA . GLU A 1 335 ? -21.285 22.152 28.935 1.00 57.56 335 GLU A CA 1
ATOM 2618 C C . GLU A 1 335 ? -21.183 21.898 30.451 1.00 57.56 335 GLU A C 1
ATOM 2620 O O . GLU A 1 335 ? -22.091 22.227 31.203 1.00 57.56 335 GLU A O 1
ATOM 2625 N N . LYS A 1 336 ? -20.033 21.408 30.935 1.00 59.03 336 LYS A N 1
ATOM 2626 C CA . LYS A 1 336 ? -19.785 21.232 32.378 1.00 59.03 336 LYS A CA 1
ATOM 2627 C C . LYS A 1 336 ? -19.645 22.534 33.166 1.00 59.03 336 LYS A C 1
ATOM 2629 O O . LYS A 1 336 ? -19.751 22.493 34.387 1.00 59.03 336 LYS A O 1
ATOM 2634 N N . LYS A 1 337 ? -19.317 23.648 32.508 1.00 53.19 337 LYS A N 1
ATOM 2635 C CA . LYS A 1 337 ? -19.243 24.968 33.150 1.00 53.19 337 LYS A CA 1
ATOM 2636 C C . LYS A 1 337 ? -20.608 25.640 33.221 1.00 53.19 337 LYS A C 1
ATOM 2638 O O . LYS A 1 337 ? -20.836 26.364 34.175 1.00 53.19 337 LYS A O 1
ATOM 2643 N N . ASP A 1 338 ? -21.484 25.375 32.256 1.00 49.91 338 ASP A N 1
ATOM 2644 C CA . ASP A 1 338 ? -22.838 25.939 32.220 1.00 49.91 338 ASP A CA 1
ATOM 2645 C C . ASP A 1 338 ? -23.820 25.191 33.154 1.00 49.91 338 ASP A C 1
ATOM 2647 O O . ASP A 1 338 ? -24.905 25.691 33.441 1.00 49.91 338 ASP A O 1
ATOM 2651 N N . GLU A 1 339 ? -23.439 24.007 33.656 1.00 48.47 339 GLU A N 1
ATOM 2652 C CA . GLU A 1 339 ? -24.182 23.225 34.664 1.00 48.47 339 GLU A CA 1
ATOM 2653 C C . GLU A 1 339 ? -23.769 23.508 36.132 1.00 48.47 339 GLU A C 1
ATOM 2655 O O . GLU A 1 339 ? -24.340 22.901 37.044 1.00 48.47 339 GLU A O 1
ATOM 2660 N N . LEU A 1 340 ? -22.788 24.391 36.380 1.00 43.91 340 LEU A N 1
ATOM 2661 C CA . LEU A 1 340 ? -22.283 24.773 37.717 1.00 43.91 340 LEU A CA 1
ATOM 2662 C C . LEU A 1 340 ? -22.698 26.196 38.110 1.00 43.91 340 LEU A C 1
ATOM 2664 O O . LEU A 1 340 ? -22.989 26.391 39.312 1.00 43.91 340 LEU A O 1
#

Nearest PDB structures (foldseek):
  6zh7-assembly1_A  TM=8.262E-01  e=3.307E-25  Chlorella variabilis
  7av4-assembly1_AAA  TM=8.327E-01  e=2.591E-23  Chlorella variabilis
  2jbv-assembly2_B  TM=8.652E-01  e=2.293E-22  Arthrobacter globiformis
  3fim-assembly1_B  TM=8.190E-01  e=4.468E-23  Pleurotus eryngii
  3ljp-assembly2_B  TM=8.562E-01  e=3.722E-22  Arthrobacter globiformis

Organism: NCBI:txid35572

InterPro domains:
  IPR000172 Glucose-methanol-choline oxidoreductase, N-terminal [PF00732] (3-69)
  IPR000172 Glucose-methanol-choline oxidoreductase, N-terminal [PS00624] (29-43)
  IPR007867 Glucose-methanol-choline oxidoreductase, C-terminal [PF05199] (177-318)
  IPR012132 Glucose-methanol-choline oxidoreductase [PTHR11552] (4-334)
  IPR036188 FAD/NAD(P)-binding domain superfamily [G3DSA:3.50.50.60] (3-326)
  IPR036188 FAD/NAD(P)-binding domain superfamily [SSF51905] (2-330)

Secondary structure (DSSP, 8-state):
-B--EEEEEETTTEEEEEE-SS-EEE--HHHHHHHHHHHTTEE-HHHHHHTT---SEE--TTEEEB--EEEEEEEEE-TTT--PPPHHHHHHHHHHHHHHS-SGGGS-SS-SEEEEE-SSS-SS-SEEEEEEEEPTT-THHHHHHHHTT--HHHHHHHHHHHTTSEEEEEEEEESS----EEEE-SSS-TTSPPEEE--TT-SHHHHHHHHHHHHHHHHHHTSHHHHHTT-EE-----GGGTTSPTTSHHHHHHHHHHH-EE-S--B-TT-B--TT-TT-SB-TT-BBTT-BTEEE-SGGG-SS--SS-SHHHHHHHHHHHHHHHHHHHHHHHHHHHHT-